Protein AF-A0A8B6H2V5-F1 (afdb_monomer_lite)

pLDDT: mean 75.59, std 18.9, range [36.34, 97.62]

Radius of gyration: 33.22 Å; chains: 1; bounding box: 52×36×104 Å

Organism: Mytilus galloprovincialis (NCBI:txid29158)

Sequence (217 aa):
MSIPRLELMAVLIGVRSLIFVKSELNISIEEMYLWSDSQCVLKWISTKKELNVFVKNRIAEIKAHKDVKFMYVNTMENPADVATRGTTASKLKNDSLWWHGPKWLNYDTQNWKNDSFGDNSSVEKMYQSEIKREKSRCSTLLCNQIEEENRPPFGIDCREFSSYTKVIRVTAWIQRFVSRIKKRQMQYWKSVNIQRIESCRNELDKIYSKETLLRCF

InterPro domains:
  IPR008042 Retrotransposon Pao-like, RNAseH-like domain [PF05380] (1-38)

Structure (mmCIF, N/CA/C/O backbone):
data_AF-A0A8B6H2V5-F1
#
_entry.id   AF-A0A8B6H2V5-F1
#
loop_
_atom_site.group_PDB
_atom_site.id
_atom_site.type_symbol
_atom_site.label_atom_id
_atom_site.label_alt_id
_atom_site.label_comp_id
_atom_site.label_asym_id
_atom_site.label_entity_id
_atom_site.label_seq_id
_atom_site.pdbx_PDB_ins_code
_atom_site.Cartn_x
_atom_site.Cartn_y
_atom_site.Cartn_z
_atom_site.occupancy
_atom_site.B_iso_or_equiv
_atom_site.auth_seq_id
_atom_site.auth_comp_id
_atom_site.auth_asym_id
_atom_site.auth_atom_id
_atom_site.pdbx_PDB_model_num
ATOM 1 N N . MET A 1 1 ? -1.437 -9.677 -14.180 1.00 62.03 1 MET A N 1
ATOM 2 C CA . MET A 1 1 ? -0.600 -8.719 -13.417 1.00 62.03 1 MET A CA 1
ATOM 3 C C . MET A 1 1 ? 0.371 -9.511 -12.547 1.00 62.03 1 MET A C 1
ATOM 5 O O . MET A 1 1 ? 0.141 -10.701 -12.391 1.00 62.03 1 MET A O 1
ATOM 9 N N . SER A 1 2 ? 1.466 -8.917 -12.067 1.00 86.00 2 SER A N 1
ATOM 10 C CA . SER A 1 2 ? 2.309 -9.518 -11.016 1.00 86.00 2 SER A CA 1
ATOM 11 C C . SER A 1 2 ? 1.721 -9.213 -9.632 1.00 86.00 2 SER A C 1
ATOM 13 O O . SER A 1 2 ? 0.937 -8.270 -9.515 1.00 86.00 2 SER A O 1
ATOM 15 N N . ILE A 1 3 ? 2.102 -9.985 -8.608 1.00 87.62 3 ILE A N 1
ATOM 16 C CA . ILE A 1 3 ? 1.644 -9.779 -7.222 1.00 87.62 3 ILE A CA 1
ATOM 17 C C . ILE A 1 3 ? 1.955 -8.347 -6.735 1.00 87.62 3 ILE A C 1
ATOM 19 O O . ILE A 1 3 ? 1.005 -7.648 -6.391 1.00 87.62 3 ILE A O 1
ATOM 23 N N . PRO A 1 4 ? 3.188 -7.809 -6.872 1.00 88.81 4 PRO A N 1
ATOM 24 C CA . PRO A 1 4 ? 3.480 -6.433 -6.449 1.00 88.81 4 PRO A CA 1
ATOM 25 C C . PRO A 1 4 ? 2.647 -5.361 -7.164 1.00 88.81 4 PRO A C 1
ATOM 27 O O . PRO A 1 4 ? 2.304 -4.329 -6.594 1.00 88.81 4 PRO A O 1
ATOM 30 N N . ARG A 1 5 ? 2.282 -5.587 -8.435 1.00 91.62 5 ARG A N 1
ATOM 31 C CA . ARG A 1 5 ? 1.398 -4.665 -9.165 1.00 91.62 5 ARG A CA 1
ATOM 32 C C . ARG A 1 5 ? -0.043 -4.735 -8.664 1.00 91.62 5 ARG A C 1
ATOM 34 O O . ARG A 1 5 ? -0.710 -3.709 -8.693 1.00 91.62 5 ARG A O 1
ATOM 41 N N . LEU A 1 6 ? -0.522 -5.910 -8.250 1.00 93.00 6 LEU A N 1
ATOM 42 C CA . LEU A 1 6 ? -1.846 -6.062 -7.640 1.00 93.00 6 LEU A CA 1
ATOM 43 C C . LEU A 1 6 ? -1.896 -5.367 -6.280 1.00 93.00 6 LEU A C 1
ATOM 45 O O . LEU A 1 6 ? -2.810 -4.584 -6.045 1.00 93.00 6 LEU A O 1
ATOM 49 N N . GLU A 1 7 ? -0.879 -5.570 -5.446 1.00 93.69 7 GLU A N 1
ATOM 50 C CA . GLU A 1 7 ? -0.737 -4.887 -4.156 1.00 93.69 7 GLU A CA 1
ATOM 51 C C . GLU A 1 7 ? -0.674 -3.363 -4.335 1.00 93.69 7 GLU A C 1
ATOM 53 O O . GLU A 1 7 ? -1.364 -2.624 -3.636 1.00 93.69 7 GLU A O 1
ATOM 58 N N . LEU A 1 8 ? 0.064 -2.871 -5.341 1.00 95.62 8 LEU A N 1
ATOM 59 C CA . LEU A 1 8 ? 0.092 -1.441 -5.667 1.00 95.62 8 LEU A CA 1
ATOM 60 C C . LEU A 1 8 ? -1.293 -0.912 -6.061 1.00 95.62 8 LEU A C 1
ATOM 62 O O . LEU A 1 8 ? -1.636 0.219 -5.723 1.00 95.62 8 LEU A O 1
ATOM 66 N N . MET A 1 9 ? -2.088 -1.703 -6.790 1.00 96.69 9 MET A N 1
ATOM 67 C CA . MET A 1 9 ? -3.457 -1.304 -7.132 1.00 96.69 9 MET A CA 1
ATOM 68 C C . MET A 1 9 ? -4.353 -1.303 -5.899 1.00 96.69 9 MET A C 1
ATOM 70 O O . MET A 1 9 ? -5.170 -0.398 -5.774 1.00 96.69 9 MET A O 1
ATOM 74 N N . ALA A 1 10 ? -4.188 -2.262 -4.987 1.00 95.44 10 ALA A N 1
ATOM 75 C CA . ALA A 1 10 ? -4.933 -2.292 -3.734 1.00 95.44 10 ALA A CA 1
ATOM 76 C C . ALA A 1 10 ? -4.660 -1.031 -2.901 1.00 95.44 10 ALA A C 1
ATOM 78 O O . ALA A 1 10 ? -5.605 -0.374 -2.471 1.00 95.44 10 ALA A O 1
ATOM 79 N N . VAL A 1 11 ? -3.393 -0.622 -2.770 1.00 96.81 11 VAL A N 1
ATOM 80 C CA . VAL A 1 11 ? -3.034 0.630 -2.081 1.00 96.81 11 VAL A CA 1
ATOM 81 C C . VAL A 1 11 ? -3.604 1.853 -2.801 1.00 96.81 11 VAL A C 1
ATOM 83 O O . VAL A 1 11 ? -4.162 2.729 -2.148 1.00 96.81 11 VAL A O 1
ATOM 86 N N . LEU A 1 12 ? -3.531 1.913 -4.135 1.00 97.62 12 LEU A N 1
ATOM 87 C CA . LEU A 1 12 ? -4.123 3.016 -4.899 1.00 97.62 12 LEU A CA 1
ATOM 88 C C . LEU A 1 12 ? -5.640 3.128 -4.678 1.00 97.62 12 LEU A C 1
ATOM 90 O O . LEU A 1 12 ? -6.157 4.227 -4.484 1.00 97.62 12 LEU A O 1
ATOM 94 N N . ILE A 1 13 ? -6.352 1.999 -4.707 1.00 97.00 13 ILE A N 1
ATOM 95 C CA . ILE A 1 13 ? -7.790 1.954 -4.422 1.00 97.00 13 ILE A CA 1
ATOM 96 C C . ILE A 1 13 ? -8.044 2.415 -2.987 1.00 97.00 13 ILE A C 1
ATOM 98 O O . ILE A 1 13 ? -8.908 3.259 -2.786 1.00 97.00 13 ILE A O 1
ATOM 102 N N . GLY A 1 14 ? -7.253 1.942 -2.020 1.00 96.31 14 GLY A N 1
ATOM 103 C CA . GLY A 1 14 ? -7.340 2.374 -0.626 1.00 96.31 14 GLY A CA 1
ATOM 104 C C . GLY A 1 14 ? -7.196 3.889 -0.464 1.00 96.31 14 GLY A C 1
ATOM 105 O O . GLY A 1 14 ? -8.011 4.496 0.223 1.00 96.31 14 GLY A O 1
ATOM 106 N N . VAL A 1 15 ? -6.237 4.520 -1.155 1.00 97.44 15 VAL A N 1
ATOM 107 C CA . VAL A 1 15 ? -6.089 5.989 -1.159 1.00 97.44 15 VAL A CA 1
ATOM 108 C C . VAL A 1 15 ? -7.346 6.654 -1.710 1.00 97.44 15 VAL A C 1
ATOM 110 O O . VAL A 1 15 ? -7.909 7.525 -1.057 1.00 97.44 15 VAL A O 1
ATOM 113 N N . ARG A 1 16 ? -7.835 6.228 -2.880 1.00 97.38 16 ARG A N 1
ATOM 114 C CA . ARG A 1 16 ? -9.051 6.805 -3.477 1.00 97.38 16 ARG A CA 1
ATOM 115 C C . ARG A 1 16 ? -10.267 6.662 -2.562 1.00 97.38 16 ARG A C 1
ATOM 117 O O . ARG A 1 16 ? -11.026 7.614 -2.416 1.00 97.38 16 ARG A O 1
ATOM 124 N N . SER A 1 17 ? -10.434 5.500 -1.932 1.00 96.00 17 SER A N 1
ATOM 125 C CA . SER A 1 17 ? -11.505 5.243 -0.968 1.00 96.00 17 SER A CA 1
ATOM 126 C C . SER A 1 17 ? -11.395 6.143 0.258 1.00 96.00 17 SER A C 1
ATOM 128 O O . SER A 1 17 ? -12.400 6.697 0.685 1.00 96.00 17 SER A O 1
ATOM 130 N N . LEU A 1 18 ? -10.189 6.332 0.795 1.00 95.06 18 LEU A N 1
ATOM 131 C CA . LEU A 1 18 ? -9.950 7.203 1.942 1.00 95.06 18 LEU A CA 1
ATOM 132 C C . LEU A 1 18 ? -10.313 8.660 1.628 1.00 95.06 18 LEU A C 1
ATOM 134 O O . LEU A 1 18 ? -10.993 9.312 2.415 1.00 95.06 18 LEU A O 1
ATOM 138 N N . ILE A 1 19 ? -9.908 9.148 0.453 1.00 93.88 19 ILE A N 1
ATOM 139 C CA . ILE A 1 19 ? -10.219 10.506 -0.008 1.00 93.88 19 ILE A CA 1
ATOM 140 C C . ILE A 1 19 ? -11.720 10.687 -0.232 1.00 93.88 19 ILE A C 1
ATOM 142 O O . ILE A 1 19 ? -12.268 11.704 0.181 1.00 93.88 19 ILE A O 1
ATOM 146 N N . PHE A 1 20 ? -12.386 9.698 -0.830 1.00 95.19 20 PHE A N 1
ATOM 147 C CA . PHE A 1 20 ? -13.839 9.705 -0.985 1.00 95.19 20 PHE A CA 1
ATOM 148 C C . PHE A 1 20 ? -14.549 9.748 0.374 1.00 95.19 20 PHE A C 1
ATOM 150 O O . PHE A 1 20 ? -15.399 10.594 0.609 1.00 95.19 20 PHE A O 1
ATOM 157 N N . VAL A 1 21 ? -14.163 8.887 1.316 1.00 94.12 21 VAL A N 1
ATOM 158 C CA . VAL A 1 21 ? -14.754 8.890 2.661 1.00 94.12 21 VAL A CA 1
ATOM 159 C C . VAL A 1 21 ? -14.519 10.234 3.352 1.00 94.12 21 VAL A C 1
ATOM 161 O O . VAL A 1 21 ? -15.449 10.785 3.929 1.00 94.12 21 VAL A O 1
ATOM 164 N N . LYS A 1 22 ? -13.320 10.814 3.241 1.00 92.88 22 LYS A N 1
ATOM 165 C CA . LYS A 1 22 ? -13.023 12.149 3.776 1.00 92.88 22 LYS A CA 1
ATOM 166 C C . LYS A 1 22 ? -13.882 13.252 3.150 1.00 92.88 22 LYS A C 1
ATOM 168 O O . LYS A 1 22 ? -14.242 14.177 3.867 1.00 92.88 22 LYS A O 1
ATOM 173 N N . SER A 1 23 ? -14.195 13.189 1.853 1.00 92.19 23 SER A N 1
ATOM 174 C CA . SER A 1 23 ? -15.043 14.205 1.212 1.00 92.19 23 SER A CA 1
ATOM 175 C C . SER A 1 23 ? -16.511 14.099 1.614 1.00 92.19 23 SER A C 1
ATOM 177 O O . SER A 1 23 ? -17.191 15.118 1.668 1.00 92.19 23 SER A O 1
ATOM 179 N N . GLU A 1 24 ? -16.990 12.889 1.902 1.00 95.50 24 GLU A N 1
ATOM 180 C CA . GLU A 1 24 ? -18.383 12.647 2.300 1.00 95.50 24 GLU A CA 1
ATOM 181 C C . GLU A 1 24 ? -18.617 12.815 3.808 1.00 95.50 24 GLU A C 1
ATOM 183 O O . GLU A 1 24 ? -19.732 13.090 4.255 1.00 95.50 24 GLU A O 1
ATOM 188 N N . LEU A 1 25 ? -17.576 12.641 4.622 1.00 93.44 25 LEU A N 1
ATOM 189 C CA . LEU A 1 25 ? -17.664 12.812 6.063 1.00 93.44 25 LEU A CA 1
ATOM 190 C C . LEU A 1 25 ? -17.693 14.300 6.426 1.00 93.44 25 LEU A C 1
ATOM 192 O O . LEU A 1 25 ? -16.711 15.017 6.265 1.00 93.44 25 LEU A O 1
ATOM 196 N N . ASN A 1 26 ? -18.801 14.754 7.014 1.00 89.38 26 ASN A N 1
ATOM 197 C CA . ASN A 1 26 ? -18.944 16.121 7.528 1.00 89.38 26 ASN A CA 1
ATOM 198 C C . ASN A 1 26 ? -18.264 16.310 8.902 1.00 89.38 26 ASN A C 1
ATOM 200 O O . ASN A 1 26 ? -18.853 16.859 9.834 1.00 89.38 26 ASN A O 1
ATOM 204 N N . ILE A 1 27 ? -17.045 15.787 9.054 1.00 92.81 27 ILE A N 1
ATOM 205 C CA . ILE A 1 27 ? -16.222 15.901 10.262 1.00 92.81 27 ILE A CA 1
ATOM 206 C C . ILE A 1 27 ? -14.791 16.284 9.889 1.00 92.81 27 ILE A C 1
ATOM 208 O O . ILE A 1 27 ? -14.291 15.930 8.822 1.00 92.81 27 ILE A O 1
ATOM 212 N N . SER A 1 28 ? -14.113 16.998 10.786 1.00 90.94 28 SER A N 1
ATOM 213 C CA . SER A 1 28 ? -12.695 17.305 10.608 1.00 90.94 28 SER A CA 1
ATOM 214 C C . SER A 1 28 ? -11.861 16.046 10.836 1.00 90.94 28 SER A C 1
ATOM 216 O O . SER A 1 28 ? -11.903 15.461 11.916 1.00 90.94 28 SER A O 1
ATOM 218 N N . ILE A 1 29 ? -11.099 15.636 9.822 1.00 91.69 29 ILE A N 1
ATOM 219 C CA . ILE A 1 29 ? -10.132 14.538 9.916 1.00 91.69 29 ILE A CA 1
ATOM 220 C C . ILE A 1 29 ? -8.741 15.151 10.043 1.00 91.69 29 ILE A C 1
ATOM 222 O O . ILE A 1 29 ? -8.231 15.733 9.083 1.00 91.69 29 ILE A O 1
ATOM 226 N N . GLU A 1 30 ? -8.143 15.012 11.224 1.00 89.50 30 GLU A N 1
ATOM 227 C CA . GLU A 1 30 ? -6.805 15.534 11.521 1.00 89.50 30 GLU A CA 1
ATOM 228 C C . GLU A 1 30 ? -5.715 14.734 10.807 1.00 89.50 30 GLU A C 1
ATOM 230 O O . GLU A 1 30 ? -4.826 15.304 10.175 1.00 89.50 30 GLU A O 1
ATOM 235 N N . GLU A 1 31 ? -5.804 13.403 10.864 1.00 91.25 31 GLU A N 1
ATOM 236 C CA . GLU A 1 31 ? -4.784 12.511 10.328 1.00 91.25 31 GLU A CA 1
ATOM 237 C C . GLU A 1 31 ? -5.389 11.335 9.565 1.00 91.25 31 GLU A C 1
ATOM 239 O O . GLU A 1 31 ? -6.439 10.796 9.913 1.00 91.25 31 GLU A O 1
ATOM 244 N N . MET A 1 32 ? -4.690 10.916 8.513 1.00 93.56 32 MET A N 1
ATOM 245 C CA . MET A 1 32 ? -5.097 9.823 7.644 1.00 93.56 32 MET A CA 1
ATOM 246 C C . MET A 1 32 ? -3.969 8.811 7.522 1.00 93.56 32 MET A C 1
ATOM 248 O O . MET A 1 32 ? -2.864 9.148 7.097 1.00 93.56 32 MET A O 1
ATOM 252 N N . TYR A 1 33 ? -4.265 7.560 7.860 1.00 93.44 33 TYR A N 1
ATOM 253 C CA . TYR A 1 33 ? -3.311 6.458 7.821 1.00 93.44 33 TYR A CA 1
ATOM 254 C C . TYR A 1 33 ? -3.805 5.360 6.883 1.00 93.44 33 TYR A C 1
ATOM 256 O O . TYR A 1 33 ? -4.959 4.944 6.956 1.00 93.44 33 TYR A O 1
ATOM 264 N N . LEU A 1 34 ? -2.914 4.861 6.028 1.00 95.19 34 LEU A N 1
ATOM 265 C CA . LEU A 1 34 ? -3.147 3.691 5.191 1.00 9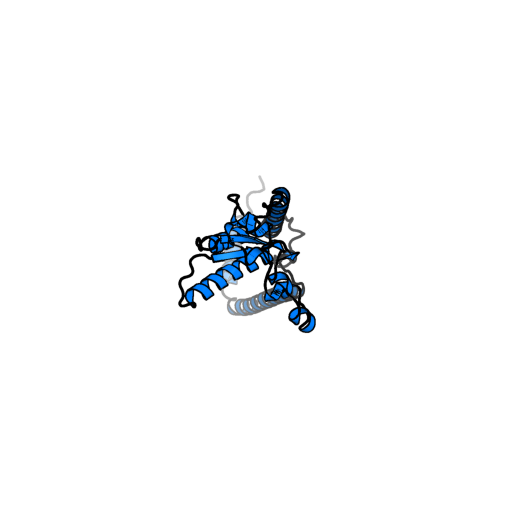5.19 34 LEU A CA 1
ATOM 266 C C . LEU A 1 34 ? -2.092 2.635 5.509 1.00 95.19 34 LEU A C 1
ATOM 268 O O . LEU A 1 34 ? -0.899 2.817 5.253 1.00 95.19 34 LEU A O 1
ATOM 272 N N . TRP A 1 35 ? -2.557 1.524 6.071 1.00 93.62 35 TRP A N 1
ATOM 273 C CA . TRP A 1 35 ? -1.725 0.397 6.469 1.00 93.62 35 TRP A CA 1
ATOM 274 C C . TRP A 1 35 ? -1.658 -0.634 5.345 1.00 93.62 35 TRP A C 1
ATOM 276 O O . TRP A 1 35 ? -2.676 -0.972 4.741 1.00 93.62 35 TRP A O 1
ATOM 286 N N . SER A 1 36 ? -0.461 -1.134 5.054 1.00 93.19 36 SER A N 1
ATOM 287 C CA . SER A 1 36 ? -0.253 -2.209 4.085 1.00 93.19 36 SER A CA 1
ATOM 288 C C . SER A 1 36 ? 0.799 -3.177 4.600 1.00 93.19 36 SER A C 1
ATOM 290 O O . SER A 1 36 ? 1.797 -2.769 5.187 1.00 93.19 36 SER A O 1
ATOM 292 N N . ASP A 1 37 ? 0.600 -4.464 4.356 1.00 92.00 37 ASP A N 1
ATOM 293 C CA . ASP A 1 37 ? 1.605 -5.494 4.609 1.00 92.00 37 ASP A CA 1
ATOM 294 C C . ASP A 1 37 ? 2.554 -5.704 3.418 1.00 92.00 37 ASP A C 1
ATOM 296 O O . ASP A 1 37 ? 3.588 -6.366 3.539 1.00 92.00 37 ASP A O 1
ATOM 300 N N . SER A 1 38 ? 2.279 -5.063 2.277 1.00 91.50 38 SER A N 1
ATOM 301 C CA . SER A 1 38 ? 3.184 -5.059 1.132 1.00 91.50 38 SER A CA 1
ATOM 302 C C . SER A 1 38 ? 4.362 -4.115 1.366 1.00 91.50 38 SER A C 1
ATOM 304 O O . SER A 1 38 ? 4.376 -2.945 0.963 1.00 91.50 38 SER A O 1
ATOM 306 N N . GLN A 1 39 ? 5.426 -4.658 1.957 1.00 88.25 39 GLN A N 1
ATOM 307 C CA . GLN A 1 39 ? 6.708 -3.960 2.102 1.00 88.25 39 GLN A CA 1
ATOM 308 C C . GLN A 1 39 ? 7.255 -3.474 0.751 1.00 88.25 39 GLN A C 1
ATOM 310 O O . GLN A 1 39 ? 7.895 -2.423 0.678 1.00 88.25 39 GLN A O 1
ATOM 315 N N . CYS A 1 40 ? 6.969 -4.202 -0.335 1.00 88.19 40 CYS A N 1
ATOM 316 C CA . CYS A 1 40 ? 7.352 -3.810 -1.688 1.00 88.19 40 CYS A CA 1
ATOM 317 C C . CYS A 1 40 ? 6.711 -2.475 -2.088 1.00 88.19 40 CYS A C 1
ATOM 319 O O . CYS A 1 40 ? 7.418 -1.539 -2.473 1.00 88.19 40 CYS A O 1
ATOM 321 N N . VAL A 1 41 ? 5.387 -2.363 -1.950 1.00 92.25 41 VAL A N 1
ATOM 322 C CA . VAL A 1 41 ? 4.648 -1.148 -2.308 1.00 92.25 41 VAL A CA 1
ATOM 323 C C . VAL A 1 41 ? 5.054 0.015 -1.414 1.00 92.25 41 VAL A C 1
ATOM 325 O O . VAL A 1 41 ? 5.359 1.095 -1.923 1.00 92.25 41 VAL A O 1
ATOM 328 N N . LEU A 1 42 ? 5.149 -0.206 -0.102 1.00 91.94 42 LEU A N 1
ATOM 329 C CA . LEU A 1 42 ? 5.596 0.821 0.840 1.00 91.94 42 LEU A CA 1
ATOM 330 C C . LEU A 1 42 ? 7.019 1.312 0.524 1.00 91.94 42 LEU A C 1
ATOM 332 O O . LEU A 1 42 ? 7.321 2.508 0.627 1.00 91.94 42 LEU A O 1
ATOM 336 N N . LYS A 1 43 ? 7.905 0.422 0.061 1.00 89.38 43 LYS A N 1
ATOM 337 C CA . LYS A 1 43 ? 9.235 0.828 -0.394 1.00 89.38 43 LYS A CA 1
ATOM 338 C C . LYS A 1 43 ? 9.187 1.618 -1.694 1.00 89.38 43 LYS A C 1
ATOM 340 O O . LYS A 1 43 ? 9.920 2.596 -1.828 1.00 89.38 43 LYS A O 1
ATOM 345 N N . TRP A 1 44 ? 8.340 1.248 -2.650 1.00 91.81 44 TRP A N 1
ATOM 346 C CA . TRP A 1 44 ? 8.169 2.054 -3.856 1.00 91.81 44 TRP A CA 1
ATOM 347 C C . TRP A 1 44 ? 7.597 3.444 -3.549 1.00 91.81 44 TRP A C 1
ATOM 349 O O . TRP A 1 44 ? 7.995 4.428 -4.171 1.00 91.81 44 TRP A O 1
ATOM 359 N N . ILE A 1 45 ? 6.718 3.560 -2.554 1.00 92.44 45 ILE A N 1
ATOM 360 C CA . ILE A 1 45 ? 6.218 4.857 -2.092 1.00 92.44 45 ILE A CA 1
ATOM 361 C C . ILE A 1 45 ? 7.351 5.673 -1.453 1.00 92.44 45 ILE A C 1
ATOM 363 O O . ILE A 1 45 ? 7.482 6.858 -1.736 1.00 92.44 45 ILE A O 1
ATOM 367 N N . SER A 1 46 ? 8.237 5.083 -0.655 1.00 89.25 46 SER A N 1
ATOM 368 C CA . SER A 1 46 ? 9.327 5.840 -0.010 1.00 89.25 46 SER A CA 1
ATOM 369 C C . SER A 1 46 ? 10.564 6.074 -0.892 1.00 89.25 46 SER A C 1
ATOM 371 O O . SER A 1 46 ? 11.351 6.982 -0.621 1.00 89.25 46 SER A O 1
ATOM 373 N N . THR A 1 47 ? 10.764 5.292 -1.957 1.00 86.94 47 THR A N 1
ATOM 374 C CA . THR A 1 47 ? 11.983 5.375 -2.773 1.00 86.94 47 THR A CA 1
ATOM 375 C C . THR A 1 47 ? 12.047 6.634 -3.641 1.00 86.94 47 THR A C 1
ATOM 377 O O . THR A 1 47 ? 11.036 7.162 -4.112 1.00 86.94 47 THR A O 1
ATOM 380 N N . LYS A 1 48 ? 13.282 7.083 -3.886 1.00 86.75 48 LYS A N 1
ATOM 381 C CA . LYS A 1 48 ? 13.637 8.109 -4.881 1.00 86.75 48 LYS A CA 1
ATOM 382 C C . LYS A 1 48 ? 14.217 7.509 -6.167 1.00 86.75 48 LYS A C 1
ATOM 384 O O . LYS A 1 48 ? 14.519 8.249 -7.096 1.00 86.75 48 LYS A O 1
ATOM 389 N N . LYS A 1 49 ? 14.417 6.187 -6.205 1.00 85.50 49 LYS A N 1
ATOM 390 C CA . LYS A 1 49 ? 14.908 5.487 -7.397 1.00 85.50 49 LYS A CA 1
ATOM 391 C C . LYS A 1 49 ? 13.897 5.613 -8.534 1.00 85.50 49 LYS A C 1
ATOM 393 O O . LYS A 1 49 ? 12.695 5.734 -8.295 1.00 85.50 49 LYS A O 1
ATOM 398 N N . GLU A 1 50 ? 14.394 5.546 -9.763 1.00 83.88 50 GLU A N 1
ATOM 399 C CA . GLU A 1 50 ? 13.530 5.446 -10.931 1.00 83.88 50 GLU A CA 1
ATOM 400 C C . GLU A 1 50 ? 12.711 4.151 -10.870 1.00 83.88 50 GLU A C 1
ATOM 402 O O . GLU A 1 50 ? 13.192 3.109 -10.429 1.00 83.88 50 GLU A O 1
ATOM 407 N N . LEU A 1 51 ? 11.442 4.238 -11.260 1.00 88.12 51 LEU A N 1
ATOM 408 C CA . LEU A 1 51 ? 10.502 3.125 -11.286 1.00 88.12 51 LEU A CA 1
ATOM 409 C C . LEU A 1 51 ? 9.973 2.984 -12.709 1.00 88.12 51 LEU A C 1
ATOM 411 O O . LEU A 1 51 ? 9.860 3.976 -13.431 1.00 88.12 51 LEU A O 1
ATOM 415 N N . ASN A 1 52 ? 9.609 1.761 -13.095 1.00 87.94 52 ASN A N 1
ATOM 416 C CA . ASN A 1 52 ? 8.969 1.528 -14.388 1.00 87.94 52 ASN A CA 1
ATOM 417 C C . ASN A 1 52 ? 7.704 2.382 -14.558 1.00 87.94 52 ASN A C 1
ATOM 419 O O . ASN A 1 52 ? 7.061 2.755 -13.575 1.00 87.94 52 ASN A O 1
ATOM 423 N N . VAL A 1 53 ? 7.315 2.650 -15.806 1.00 88.88 53 VAL A N 1
ATOM 424 C CA . VAL A 1 53 ? 6.234 3.597 -16.130 1.00 88.88 53 VAL A CA 1
ATOM 425 C C . VAL A 1 53 ? 4.922 3.217 -15.441 1.00 88.88 53 VAL A C 1
ATOM 427 O O . VAL A 1 53 ? 4.228 4.079 -14.901 1.00 88.88 53 VAL A O 1
ATOM 430 N N . PHE A 1 54 ? 4.592 1.921 -15.402 1.00 90.50 54 PHE A N 1
ATOM 431 C CA . PHE A 1 54 ? 3.384 1.448 -14.726 1.00 90.50 54 PHE A CA 1
ATOM 432 C C . PHE A 1 54 ? 3.388 1.827 -13.242 1.00 90.50 54 PHE A C 1
ATOM 434 O O . PHE A 1 54 ? 2.436 2.448 -12.778 1.00 90.50 54 PHE A O 1
ATOM 441 N N . VAL A 1 55 ? 4.444 1.471 -12.511 1.00 92.38 55 VAL A N 1
ATOM 442 C CA . VAL A 1 55 ? 4.575 1.712 -11.070 1.00 92.38 55 VAL A CA 1
ATOM 443 C C . VAL A 1 55 ? 4.691 3.212 -10.785 1.00 92.38 55 VAL A C 1
ATOM 445 O O . VAL A 1 55 ? 3.961 3.733 -9.943 1.00 92.38 55 VAL A O 1
ATOM 448 N N . LYS A 1 56 ? 5.529 3.925 -11.546 1.00 92.88 56 LYS A N 1
ATOM 449 C CA . LYS A 1 56 ? 5.760 5.370 -11.433 1.00 92.88 56 LYS A CA 1
ATOM 450 C C . LYS A 1 56 ? 4.460 6.165 -11.518 1.00 92.88 56 LYS A C 1
ATOM 452 O O . LYS A 1 56 ? 4.205 6.991 -10.647 1.00 92.88 56 LYS A O 1
ATOM 457 N N . ASN A 1 57 ? 3.620 5.889 -12.516 1.00 95.38 57 ASN A N 1
ATOM 458 C CA . ASN A 1 57 ? 2.387 6.651 -12.724 1.00 95.38 57 ASN A CA 1
ATOM 459 C C . ASN A 1 57 ? 1.387 6.476 -11.570 1.00 95.38 57 ASN A C 1
ATOM 461 O O . ASN A 1 57 ? 0.768 7.450 -11.158 1.00 95.38 57 ASN A O 1
ATOM 465 N N . ARG A 1 58 ? 1.249 5.265 -11.006 1.00 96.88 58 ARG A N 1
ATOM 466 C CA . ARG A 1 58 ? 0.347 5.059 -9.855 1.00 96.88 58 ARG A CA 1
ATOM 467 C C . ARG A 1 58 ? 0.906 5.639 -8.568 1.00 96.88 58 ARG A C 1
ATOM 469 O O . ARG A 1 58 ? 0.146 6.150 -7.761 1.00 96.88 58 ARG A O 1
ATOM 476 N N . ILE A 1 59 ? 2.221 5.605 -8.385 1.00 95.94 59 ILE A N 1
ATOM 477 C CA . ILE A 1 59 ? 2.846 6.241 -7.222 1.00 95.94 59 ILE A CA 1
ATOM 478 C C . ILE A 1 59 ? 2.734 7.756 -7.295 1.00 95.94 59 ILE A C 1
ATOM 480 O O . ILE A 1 59 ? 2.551 8.382 -6.259 1.00 95.94 59 ILE A O 1
ATOM 484 N N . ALA A 1 60 ? 2.809 8.346 -8.490 1.00 96.31 60 ALA A N 1
ATOM 485 C CA . ALA A 1 60 ? 2.557 9.771 -8.667 1.00 96.31 60 ALA A CA 1
ATOM 486 C C . ALA A 1 60 ? 1.142 10.150 -8.202 1.00 96.31 60 ALA A C 1
ATOM 488 O O . ALA A 1 60 ? 0.989 11.132 -7.485 1.00 96.31 60 ALA A O 1
ATOM 489 N N . GLU A 1 61 ? 0.137 9.337 -8.539 1.00 97.44 61 GLU A N 1
ATOM 490 C CA . GLU A 1 61 ? -1.235 9.528 -8.061 1.00 97.44 61 GLU A CA 1
ATOM 491 C C . GLU A 1 61 ? -1.351 9.346 -6.539 1.00 97.44 61 GLU A C 1
ATOM 493 O O . GLU A 1 61 ? -1.854 10.228 -5.853 1.00 97.44 61 GLU A O 1
ATOM 498 N N . ILE A 1 62 ? -0.807 8.255 -5.988 1.00 97.19 62 ILE A N 1
ATOM 499 C CA . ILE A 1 62 ? -0.784 7.994 -4.537 1.00 97.19 62 ILE A CA 1
ATOM 500 C C . ILE A 1 62 ? -0.155 9.174 -3.778 1.00 97.19 62 ILE A C 1
ATOM 502 O O . ILE A 1 62 ? -0.708 9.648 -2.792 1.00 97.19 62 ILE A O 1
ATOM 506 N N . LYS A 1 63 ? 0.989 9.681 -4.255 1.00 95.19 63 LYS A N 1
ATOM 507 C CA . LYS A 1 63 ? 1.733 10.785 -3.628 1.00 95.19 63 LYS A CA 1
ATOM 508 C C . LYS A 1 63 ? 1.116 12.165 -3.847 1.00 95.19 63 LYS A C 1
ATOM 510 O O . LYS A 1 63 ? 1.566 13.117 -3.208 1.00 95.19 63 LYS A O 1
ATOM 515 N N . ALA A 1 64 ? 0.129 12.303 -4.733 1.00 96.38 64 ALA A N 1
ATOM 516 C CA . ALA A 1 64 ? -0.609 13.555 -4.878 1.00 96.38 64 ALA A CA 1
ATOM 517 C C . ALA A 1 64 ? -1.379 13.896 -3.587 1.00 96.38 64 ALA A C 1
ATOM 519 O O . ALA A 1 64 ? -1.554 15.071 -3.266 1.00 96.38 64 ALA A O 1
ATOM 520 N N . HIS A 1 65 ? -1.746 12.874 -2.807 1.00 94.38 65 HIS A N 1
ATOM 521 C CA . HIS A 1 65 ? -2.427 12.986 -1.519 1.00 94.38 65 HIS A CA 1
ATOM 522 C C . HIS A 1 65 ? -1.420 12.963 -0.360 1.00 94.38 65 HIS A C 1
ATOM 524 O O . HIS A 1 65 ? -1.144 11.928 0.242 1.00 94.38 65 HIS A O 1
ATOM 530 N N . LYS A 1 66 ? -0.814 14.124 -0.082 1.00 91.50 66 LYS A N 1
ATOM 531 C CA . LYS A 1 66 ? 0.274 14.277 0.909 1.00 91.50 66 LYS A CA 1
ATOM 532 C C . LYS A 1 66 ? -0.167 14.108 2.365 1.00 91.50 66 LYS A C 1
ATOM 534 O O . LYS A 1 66 ? 0.677 13.942 3.238 1.00 91.50 66 LYS A O 1
ATOM 539 N N . ASP A 1 67 ? -1.463 14.205 2.614 1.00 91.44 67 ASP A N 1
ATOM 540 C CA . ASP A 1 67 ? -2.100 14.054 3.916 1.00 91.44 67 ASP A CA 1
ATOM 541 C C . ASP A 1 67 ? -2.276 12.585 4.332 1.00 91.44 67 ASP A C 1
ATOM 543 O O . ASP A 1 67 ? -2.565 12.314 5.495 1.00 91.44 67 ASP A O 1
ATOM 547 N N . VAL A 1 68 ? -2.051 11.635 3.417 1.00 95.56 68 VAL A N 1
ATOM 548 C CA . VAL A 1 68 ? -2.087 10.198 3.711 1.00 95.56 68 VAL A CA 1
ATOM 549 C C . VAL A 1 68 ? -0.709 9.706 4.152 1.00 95.56 68 VAL A C 1
ATOM 551 O O . VAL A 1 68 ? 0.263 9.739 3.392 1.00 95.56 68 VAL A O 1
ATOM 554 N N . LYS A 1 69 ? -0.628 9.193 5.379 1.00 94.12 69 LYS A N 1
ATOM 555 C CA . LYS A 1 69 ? 0.553 8.520 5.926 1.00 94.12 69 LYS A CA 1
ATOM 556 C C . LYS A 1 69 ? 0.483 7.024 5.623 1.00 94.12 69 LYS A C 1
ATOM 558 O O . LYS A 1 69 ? -0.531 6.379 5.877 1.00 94.12 69 LYS A O 1
ATOM 563 N N . PHE A 1 70 ? 1.569 6.463 5.100 1.00 93.69 70 PHE A N 1
ATOM 564 C CA . PHE A 1 70 ? 1.651 5.045 4.743 1.00 93.69 70 PHE A CA 1
ATOM 565 C C . PHE A 1 70 ? 2.434 4.278 5.803 1.00 93.69 70 PHE A C 1
ATOM 567 O O . PHE A 1 70 ? 3.592 4.606 6.061 1.00 93.69 70 PHE A O 1
ATOM 574 N N . MET A 1 71 ? 1.813 3.253 6.379 1.00 91.62 71 MET A N 1
ATOM 575 C CA . MET A 1 71 ? 2.364 2.485 7.496 1.00 91.62 71 MET A CA 1
ATOM 576 C C . MET A 1 71 ? 2.430 0.994 7.160 1.00 91.62 71 MET A C 1
ATOM 578 O O . MET A 1 71 ? 1.641 0.489 6.356 1.00 91.62 71 MET A O 1
ATOM 582 N N . TYR A 1 72 ? 3.377 0.287 7.775 1.00 91.50 72 TYR A N 1
ATOM 583 C CA . TYR A 1 72 ? 3.494 -1.163 7.645 1.00 91.50 72 TYR A CA 1
ATOM 584 C C . TYR A 1 72 ? 2.672 -1.872 8.717 1.00 91.50 72 TYR A C 1
ATOM 586 O O . TYR A 1 72 ? 2.754 -1.520 9.888 1.00 91.50 72 TYR A O 1
ATOM 594 N N . VAL A 1 73 ? 1.925 -2.897 8.317 1.00 91.06 73 VAL A N 1
ATOM 595 C CA . VAL A 1 73 ? 1.297 -3.860 9.229 1.00 91.06 73 VAL A CA 1
ATOM 596 C C . VAL A 1 73 ? 1.812 -5.253 8.898 1.00 91.06 73 VAL A C 1
ATOM 598 O O . VAL A 1 73 ? 1.990 -5.590 7.733 1.00 91.06 73 VAL A O 1
ATOM 601 N N . ASN A 1 74 ? 2.067 -6.080 9.909 1.00 90.00 74 ASN A N 1
ATOM 602 C CA . ASN A 1 74 ? 2.433 -7.470 9.670 1.00 90.00 74 ASN A CA 1
ATOM 603 C C . ASN A 1 74 ? 1.289 -8.207 8.951 1.00 90.00 74 ASN A C 1
ATOM 605 O O . ASN A 1 74 ? 0.132 -8.043 9.326 1.00 90.00 74 ASN A O 1
ATOM 609 N N . THR A 1 75 ? 1.592 -9.063 7.971 1.00 89.31 75 THR A N 1
ATOM 610 C CA . THR A 1 75 ? 0.577 -9.858 7.250 1.00 89.31 75 THR A CA 1
ATOM 611 C C . THR A 1 75 ? -0.355 -10.635 8.188 1.00 89.31 75 THR A C 1
ATOM 613 O O . THR A 1 75 ? -1.548 -10.733 7.924 1.00 89.31 75 THR A O 1
ATOM 616 N N . MET A 1 76 ? 0.148 -11.144 9.318 1.00 89.50 76 MET A N 1
ATOM 617 C CA . MET A 1 76 ? -0.666 -11.881 10.300 1.00 89.50 76 MET A CA 1
ATOM 618 C C . MET A 1 76 ? -1.592 -10.978 11.129 1.00 89.50 76 MET A C 1
ATOM 620 O O . MET A 1 76 ? -2.503 -11.470 11.788 1.00 89.50 76 MET A O 1
ATOM 624 N N . GLU A 1 77 ? -1.355 -9.669 11.104 1.00 91.88 77 GLU A N 1
ATOM 625 C CA . GLU A 1 77 ? -2.118 -8.638 11.809 1.00 91.88 77 GLU A CA 1
ATOM 626 C C . GLU A 1 77 ? -2.917 -7.749 10.838 1.00 91.88 77 GLU A C 1
ATOM 628 O O . GLU A 1 77 ? -3.517 -6.761 11.258 1.00 91.88 77 GLU A O 1
ATOM 633 N N . ASN A 1 78 ? -2.937 -8.079 9.541 1.00 92.62 78 ASN A N 1
ATOM 634 C CA . ASN A 1 78 ? -3.652 -7.325 8.519 1.00 92.62 78 ASN A CA 1
ATOM 635 C C . ASN A 1 78 ? -5.097 -7.848 8.364 1.00 92.62 78 ASN A C 1
ATOM 637 O O . ASN A 1 78 ? -5.304 -8.909 7.772 1.00 92.62 78 ASN A O 1
ATOM 641 N N . PRO A 1 79 ? -6.131 -7.116 8.819 1.00 92.06 79 PRO A N 1
ATOM 642 C CA . PRO A 1 79 ? -7.515 -7.563 8.674 1.00 92.06 79 PRO A CA 1
ATOM 643 C C . PRO A 1 79 ? -7.980 -7.612 7.211 1.00 92.06 79 PRO A C 1
ATOM 645 O O . PRO A 1 79 ? -8.845 -8.421 6.878 1.00 92.06 79 PRO A O 1
ATOM 648 N N . ALA A 1 80 ? -7.399 -6.811 6.308 1.00 90.50 80 ALA A N 1
ATOM 649 C CA . ALA A 1 80 ? -7.764 -6.848 4.889 1.00 90.50 80 ALA A CA 1
ATOM 650 C C . ALA A 1 80 ? -7.472 -8.221 4.258 1.00 90.50 80 ALA A C 1
ATOM 652 O O . ALA A 1 80 ? -8.198 -8.661 3.365 1.00 90.50 80 ALA A O 1
ATOM 653 N N . ASP A 1 81 ? -6.467 -8.929 4.776 1.00 89.38 81 ASP A N 1
ATOM 654 C CA . ASP A 1 81 ? -6.089 -10.267 4.327 1.00 89.38 81 ASP A CA 1
ATOM 655 C C . ASP A 1 81 ? -7.165 -11.323 4.637 1.00 89.38 81 ASP A C 1
ATOM 657 O O . ASP A 1 81 ? -7.356 -12.268 3.868 1.00 89.38 81 ASP A O 1
ATOM 661 N N . VAL A 1 82 ? -7.935 -11.136 5.716 1.00 89.31 82 VAL A N 1
ATOM 662 C CA . VAL A 1 82 ? -9.073 -12.006 6.064 1.00 89.31 82 VAL A CA 1
ATOM 663 C C . VAL A 1 82 ? -10.154 -11.938 4.981 1.00 89.31 82 VAL A C 1
ATOM 665 O O . VAL A 1 82 ? -10.718 -12.966 4.594 1.00 89.31 82 VAL A O 1
ATOM 668 N N . ALA A 1 83 ? -10.414 -10.743 4.444 1.00 84.25 83 ALA A N 1
ATOM 669 C CA . ALA A 1 83 ? -11.380 -10.560 3.365 1.00 84.25 83 ALA A CA 1
ATOM 670 C C . ALA A 1 83 ? -10.862 -11.079 2.017 1.00 84.25 83 ALA A C 1
ATOM 672 O O . ALA A 1 83 ? -11.611 -11.727 1.286 1.00 84.25 83 ALA A O 1
ATOM 673 N N . THR A 1 84 ? -9.596 -10.822 1.674 1.00 85.75 84 THR A N 1
ATOM 674 C CA . THR A 1 84 ? -9.046 -11.180 0.353 1.00 85.75 84 THR A CA 1
ATOM 675 C C . THR A 1 84 ? -8.783 -12.677 0.194 1.00 85.75 84 THR A C 1
ATOM 677 O O . THR A 1 84 ? -8.950 -13.203 -0.907 1.00 85.75 84 THR A O 1
ATOM 680 N N . ARG A 1 85 ? -8.416 -13.389 1.271 1.00 84.31 85 ARG A N 1
ATOM 681 C CA . ARG A 1 85 ? -8.211 -14.853 1.256 1.00 84.31 85 ARG A CA 1
ATOM 682 C C . ARG A 1 85 ? -9.517 -15.644 1.242 1.00 84.31 85 ARG A C 1
ATOM 684 O O . ARG A 1 85 ? -9.515 -16.818 0.874 1.00 84.31 85 ARG A O 1
ATOM 691 N N . GLY A 1 86 ? -10.618 -14.997 1.616 1.00 84.62 86 GLY A N 1
ATOM 692 C CA . GLY A 1 86 ? -11.915 -15.626 1.800 1.00 84.62 86 GLY A CA 1
ATOM 693 C C . GLY A 1 86 ? -12.012 -16.342 3.147 1.00 84.62 86 GLY A C 1
ATOM 694 O O . GLY A 1 86 ? -11.125 -17.085 3.566 1.00 84.62 86 GLY A O 1
ATOM 695 N N . THR A 1 87 ? -13.133 -16.139 3.832 1.00 88.56 87 THR A N 1
ATOM 696 C CA . THR A 1 87 ? -13.447 -16.798 5.102 1.00 88.56 87 THR A CA 1
ATOM 697 C C . THR A 1 87 ? -14.932 -17.142 5.156 1.00 88.56 87 THR A C 1
ATOM 699 O O . THR A 1 87 ? -15.747 -16.564 4.436 1.00 88.56 87 THR A O 1
ATOM 702 N N . THR A 1 88 ? -15.302 -18.124 5.977 1.00 91.56 88 THR A N 1
ATOM 703 C CA . THR A 1 88 ? -16.712 -18.487 6.159 1.00 91.56 88 THR A CA 1
ATOM 704 C C . THR A 1 88 ? -17.375 -17.536 7.150 1.00 91.56 88 THR A C 1
ATOM 706 O O . THR A 1 88 ? -16.732 -17.067 8.088 1.00 91.56 88 THR A O 1
ATOM 709 N N . ALA A 1 89 ? -18.684 -17.302 7.005 1.00 91.19 89 ALA A N 1
ATOM 710 C CA . ALA A 1 89 ? -19.438 -16.442 7.923 1.00 91.19 89 ALA A CA 1
ATOM 711 C C . ALA A 1 89 ? -19.290 -16.876 9.396 1.00 91.19 89 ALA A C 1
ATOM 713 O O . ALA A 1 89 ? -19.147 -16.040 10.283 1.00 91.19 89 ALA A O 1
ATOM 714 N N . SER A 1 90 ? -19.250 -18.188 9.656 1.00 93.00 90 SER A N 1
ATOM 715 C CA . SER A 1 90 ? -19.060 -18.740 11.003 1.00 93.00 90 SER A CA 1
ATOM 716 C C . SER A 1 90 ? -17.686 -18.425 11.596 1.00 93.00 90 SER A C 1
ATOM 718 O O . SER A 1 90 ? -17.600 -18.160 12.791 1.00 93.00 90 SER A O 1
ATOM 720 N N . LYS A 1 91 ? -16.618 -18.443 10.784 1.00 91.06 91 LYS A N 1
ATOM 721 C CA . LYS A 1 91 ? -15.273 -18.052 11.232 1.00 91.06 91 LYS A CA 1
ATOM 722 C C . LYS A 1 91 ? -15.197 -16.545 11.443 1.00 91.06 91 LYS A C 1
ATOM 724 O O . LYS A 1 91 ? -14.768 -16.111 12.504 1.00 91.06 91 LYS A O 1
ATOM 729 N N . LEU A 1 92 ? -15.702 -15.774 10.480 1.00 92.25 92 LEU A N 1
ATOM 730 C CA . LEU A 1 92 ? -15.717 -14.314 10.528 1.00 92.25 92 LEU A CA 1
ATOM 731 C C . LEU A 1 92 ? -16.463 -13.778 11.755 1.00 92.25 92 LEU A C 1
ATOM 733 O O . LEU A 1 92 ? -16.025 -12.807 12.358 1.00 92.25 92 LEU A O 1
ATOM 737 N N . LYS A 1 93 ? -17.562 -14.429 12.167 1.00 93.06 93 LYS A N 1
ATOM 738 C CA . LYS A 1 93 ? -18.339 -14.040 13.355 1.00 93.06 93 LYS A CA 1
ATOM 739 C C . LYS A 1 93 ? -17.478 -13.926 14.619 1.00 93.06 93 LYS A C 1
ATOM 741 O O . LYS A 1 93 ? -17.727 -13.046 15.432 1.00 93.06 93 LYS A O 1
ATOM 746 N N . ASN A 1 94 ? -16.485 -14.801 14.769 1.00 92.75 94 ASN A N 1
ATOM 747 C CA . ASN A 1 94 ? -15.623 -14.863 15.949 1.00 92.75 94 ASN A CA 1
ATOM 748 C C . ASN A 1 94 ? -14.194 -14.362 15.662 1.00 92.75 94 ASN A C 1
ATOM 750 O O . ASN A 1 94 ? -13.299 -14.562 16.483 1.00 92.75 94 ASN A O 1
ATOM 754 N N . ASP A 1 95 ? -13.958 -13.741 14.503 1.00 92.69 95 ASP A N 1
ATOM 755 C CA . ASP A 1 95 ? -12.637 -13.258 14.107 1.00 92.69 95 ASP A CA 1
ATOM 756 C C . ASP A 1 95 ? -12.345 -11.905 14.765 1.00 92.69 95 ASP A C 1
ATOM 758 O O . ASP A 1 95 ? -12.782 -10.845 14.313 1.00 92.69 95 ASP A O 1
ATOM 762 N N . SER A 1 96 ? -11.609 -11.942 15.877 1.00 92.81 96 SER A N 1
ATOM 763 C CA . SER A 1 96 ? -11.267 -10.725 16.613 1.00 92.81 96 SER A CA 1
ATOM 764 C C . SER A 1 96 ? -10.435 -9.748 15.783 1.00 92.81 96 SER A C 1
ATOM 766 O O . SER A 1 96 ? -10.576 -8.546 15.998 1.00 92.81 96 SER A O 1
ATOM 768 N N . LEU A 1 97 ? -9.581 -10.235 14.875 1.00 92.81 97 LEU A N 1
ATOM 769 C CA . LEU A 1 97 ? -8.714 -9.383 14.066 1.00 92.81 97 LEU A CA 1
ATOM 770 C C . LEU A 1 97 ? -9.544 -8.575 13.068 1.00 92.81 97 LEU A C 1
ATOM 772 O O . LEU A 1 97 ? -9.325 -7.377 12.927 1.00 92.81 97 LEU A O 1
ATOM 776 N N . TRP A 1 98 ? -10.523 -9.205 12.419 1.00 93.00 98 TRP A N 1
ATOM 777 C CA . TRP A 1 98 ? -11.421 -8.520 11.490 1.00 93.00 98 TRP A CA 1
ATOM 778 C C . TRP A 1 98 ? -12.240 -7.414 12.166 1.00 93.00 98 TRP A C 1
ATOM 780 O O . TRP A 1 98 ? -12.330 -6.304 11.648 1.00 93.00 98 TRP A O 1
ATOM 790 N N . TRP A 1 99 ? -12.833 -7.713 13.325 1.00 92.94 99 TRP A N 1
ATOM 791 C CA . TRP A 1 99 ? -13.764 -6.790 13.980 1.00 92.94 99 TRP A CA 1
ATOM 792 C C . TRP A 1 99 ? -13.089 -5.696 14.805 1.00 92.94 99 TRP A C 1
ATOM 794 O O . TRP A 1 99 ? -13.642 -4.606 14.918 1.00 92.94 99 TRP A O 1
ATOM 804 N N . HIS A 1 100 ? -11.924 -5.975 15.393 1.00 91.75 100 HIS A N 1
ATOM 805 C CA . HIS A 1 100 ? -11.270 -5.058 16.336 1.00 91.75 100 HIS A CA 1
ATOM 806 C C . HIS A 1 100 ? -9.897 -4.581 15.860 1.00 91.75 100 HIS A C 1
ATOM 808 O O . HIS A 1 100 ? -9.296 -3.721 16.503 1.00 91.75 100 HIS A O 1
ATOM 814 N N . GLY A 1 101 ? -9.383 -5.139 14.762 1.00 92.06 101 GLY A N 1
ATOM 815 C CA . GLY A 1 101 ? -8.016 -4.900 14.327 1.00 92.06 101 GLY A CA 1
ATOM 816 C C . GLY A 1 101 ? -6.973 -5.448 15.310 1.00 92.06 101 GLY A C 1
ATOM 817 O O . GLY A 1 101 ? -7.289 -6.145 16.284 1.00 92.06 101 GLY A O 1
ATOM 818 N N . PRO A 1 102 ? -5.689 -5.158 15.057 1.00 91.56 102 PRO A N 1
ATOM 819 C CA . PRO A 1 102 ? -4.627 -5.499 15.984 1.00 91.56 102 PRO A CA 1
ATOM 820 C C . PRO A 1 102 ? -4.689 -4.625 17.240 1.00 91.56 102 PRO A C 1
ATOM 822 O O . PRO A 1 102 ? -4.915 -3.419 17.177 1.00 91.56 102 PRO A O 1
ATOM 825 N N . LYS A 1 103 ? -4.416 -5.229 18.404 1.00 90.44 103 LYS A N 1
ATOM 826 C CA . LYS A 1 103 ? -4.536 -4.557 19.713 1.00 90.44 103 LYS A CA 1
ATOM 827 C C . LYS A 1 103 ? -3.738 -3.258 19.803 1.00 90.44 103 LYS A C 1
ATOM 829 O O . LYS A 1 103 ? -4.189 -2.319 20.448 1.00 90.44 103 LYS A O 1
ATOM 834 N N . TRP A 1 104 ? -2.570 -3.213 19.163 1.00 90.12 104 TRP A N 1
ATOM 835 C CA . TRP A 1 104 ? -1.678 -2.060 19.212 1.00 90.12 104 TRP A CA 1
ATOM 836 C C . TRP A 1 104 ? -2.230 -0.825 18.498 1.00 90.12 104 TRP A C 1
ATOM 838 O O . TRP A 1 104 ? -1.800 0.278 18.815 1.00 90.12 104 TRP A O 1
ATOM 848 N N . LEU A 1 105 ? -3.200 -0.981 17.591 1.00 90.31 105 LEU A N 1
ATOM 849 C CA . LEU A 1 105 ? -3.827 0.147 16.900 1.00 90.31 105 LEU A CA 1
ATOM 850 C C . LEU A 1 105 ? -4.686 0.993 17.853 1.00 90.31 105 LEU A C 1
ATOM 852 O O . LEU A 1 105 ? -4.880 2.178 17.611 1.00 90.31 105 LEU A O 1
ATOM 856 N N . ASN A 1 106 ? -5.141 0.398 18.963 1.00 88.44 106 ASN A N 1
ATOM 857 C CA . ASN A 1 106 ? -5.882 1.089 20.022 1.00 88.44 106 ASN A CA 1
ATOM 858 C C . ASN A 1 106 ? -4.974 1.842 21.005 1.00 88.44 106 ASN A C 1
ATOM 860 O O . ASN A 1 106 ? -5.471 2.500 21.917 1.00 88.44 106 ASN A O 1
ATOM 864 N N . TYR A 1 107 ? -3.654 1.703 20.884 1.00 89.88 107 TYR A N 1
ATOM 865 C CA . TYR A 1 107 ? -2.717 2.477 21.691 1.00 89.88 107 TYR A CA 1
ATOM 866 C C . TYR A 1 107 ? -2.512 3.854 21.064 1.00 89.88 107 TYR A C 1
ATOM 868 O O . TYR A 1 107 ? -2.818 4.064 19.890 1.00 89.88 107 TYR A O 1
ATOM 876 N N . ASP A 1 108 ? -1.962 4.783 21.846 1.00 87.06 108 ASP A N 1
ATOM 877 C CA . ASP A 1 108 ? -1.537 6.074 21.311 1.00 87.06 108 ASP A CA 1
ATOM 878 C C . ASP A 1 108 ? -0.570 5.872 20.131 1.00 87.06 108 ASP A C 1
ATOM 880 O O . ASP A 1 108 ? 0.262 4.961 20.143 1.00 87.06 108 ASP A O 1
ATOM 884 N N . THR A 1 109 ? -0.677 6.739 19.129 1.00 85.75 109 THR A N 1
ATOM 885 C CA . THR A 1 109 ? 0.097 6.724 17.880 1.00 85.75 109 THR A CA 1
ATOM 886 C C . THR A 1 109 ? 1.608 6.643 18.111 1.00 85.75 109 THR A C 1
ATOM 888 O O . THR A 1 109 ? 2.323 6.010 17.336 1.00 85.75 109 THR A O 1
ATOM 891 N N . GLN A 1 110 ? 2.097 7.212 19.217 1.00 84.81 110 GLN A N 1
ATOM 892 C CA . GLN A 1 110 ? 3.504 7.159 19.631 1.00 84.81 110 GLN A CA 1
ATOM 893 C C . GLN A 1 110 ? 3.978 5.743 19.996 1.00 84.81 110 GLN A C 1
ATOM 895 O O . GLN A 1 110 ? 5.166 5.442 19.904 1.00 84.81 110 GLN A O 1
ATOM 900 N N . ASN A 1 111 ? 3.050 4.873 20.400 1.00 84.44 111 ASN A N 1
ATOM 901 C CA . ASN A 1 111 ? 3.301 3.496 20.820 1.00 84.44 111 ASN A CA 1
ATOM 902 C C . ASN A 1 111 ? 3.012 2.475 19.713 1.00 84.44 111 ASN A C 1
ATOM 904 O O . ASN A 1 111 ? 3.105 1.265 19.949 1.00 84.44 111 ASN A O 1
ATOM 908 N N . TRP A 1 112 ? 2.639 2.926 18.513 1.00 87.94 112 TRP A N 1
ATOM 909 C CA . TRP A 1 112 ? 2.482 2.025 17.381 1.00 87.94 112 TRP A CA 1
ATOM 910 C C . TRP A 1 112 ? 3.827 1.403 17.020 1.00 87.94 112 TRP A C 1
ATOM 912 O O . TRP A 1 112 ? 4.853 2.078 16.911 1.00 87.94 112 TRP A O 1
ATOM 922 N N . LYS A 1 113 ? 3.823 0.082 16.828 1.00 70.06 113 LYS A N 1
ATOM 923 C CA . LYS A 1 113 ? 5.018 -0.641 16.406 1.00 70.06 113 LYS A CA 1
ATOM 924 C C . LYS A 1 113 ? 5.364 -0.229 14.980 1.00 70.06 113 LYS A C 1
ATOM 926 O O . LYS A 1 113 ? 4.706 -0.640 14.032 1.00 70.06 113 LYS A O 1
ATOM 931 N N . ASN A 1 114 ? 6.428 0.549 14.824 1.00 62.09 114 ASN A N 1
ATOM 932 C CA . ASN A 1 114 ? 7.124 0.653 13.551 1.00 62.09 114 ASN A CA 1
ATOM 933 C C . ASN A 1 114 ? 8.109 -0.510 13.477 1.00 62.09 114 ASN A C 1
ATOM 935 O O . ASN A 1 114 ? 9.297 -0.337 13.753 1.00 62.09 114 ASN A O 1
ATOM 939 N N . ASP A 1 115 ? 7.611 -1.700 13.132 1.00 58.75 115 ASP A N 1
ATOM 940 C CA . ASP A 1 115 ? 8.504 -2.771 12.703 1.00 58.75 115 ASP A CA 1
ATOM 941 C C . ASP A 1 115 ? 9.283 -2.225 11.503 1.00 58.75 115 ASP A C 1
ATOM 943 O O . ASP A 1 115 ? 8.730 -1.898 10.448 1.00 58.75 115 ASP A O 1
ATOM 947 N N . SER A 1 116 ? 10.571 -1.988 11.730 1.00 54.47 116 SER A N 1
ATOM 948 C CA . SER A 1 116 ? 11.448 -1.310 10.796 1.00 54.47 116 SER A CA 1
ATOM 949 C C . SER A 1 116 ? 11.468 -2.066 9.473 1.00 54.47 116 SER A C 1
ATOM 951 O O . SER A 1 116 ? 11.616 -3.286 9.433 1.00 54.47 116 SER A O 1
ATOM 953 N N . PHE A 1 117 ? 11.305 -1.312 8.382 1.00 57.97 117 PHE A N 1
ATOM 954 C CA . PHE A 1 117 ? 11.348 -1.795 7.003 1.00 57.97 117 PHE A CA 1
ATOM 955 C C . PHE A 1 117 ? 12.491 -2.803 6.797 1.00 57.97 117 PHE A C 1
ATOM 957 O O . PHE A 1 117 ? 13.662 -2.420 6.734 1.00 57.97 117 PHE A O 1
ATOM 964 N N . GLY A 1 118 ? 12.138 -4.085 6.691 1.00 55.09 118 GLY A N 1
ATOM 965 C CA . GLY A 1 118 ? 13.080 -5.180 6.492 1.00 55.09 118 GLY A CA 1
ATOM 966 C C . GLY A 1 118 ? 13.731 -5.153 5.106 1.00 55.09 118 GLY A C 1
ATOM 967 O O . GLY A 1 118 ? 13.082 -4.861 4.106 1.00 55.09 118 GLY A O 1
ATOM 968 N N . ASP A 1 119 ? 15.035 -5.438 5.097 1.00 56.94 119 ASP A N 1
ATOM 969 C CA . ASP A 1 119 ? 15.952 -5.721 3.981 1.00 56.94 119 ASP A CA 1
ATOM 970 C C . ASP A 1 119 ? 15.653 -5.108 2.586 1.00 56.94 119 ASP A C 1
ATOM 972 O O . ASP A 1 119 ? 14.807 -5.562 1.810 1.00 56.94 119 ASP A O 1
ATOM 976 N N . ASN A 1 120 ? 16.490 -4.142 2.186 1.00 65.25 120 ASN A N 1
ATOM 977 C CA . ASN A 1 120 ? 16.483 -3.540 0.847 1.00 65.25 120 ASN A CA 1
ATOM 978 C C . ASN A 1 120 ? 16.731 -4.550 -0.296 1.00 65.25 120 ASN A C 1
ATOM 980 O O . ASN A 1 120 ? 16.401 -4.244 -1.448 1.00 65.25 120 ASN A O 1
ATOM 984 N N . SER A 1 121 ? 17.310 -5.725 -0.019 1.00 68.56 121 SER A N 1
ATOM 985 C CA . SER A 1 121 ? 17.683 -6.704 -1.048 1.00 68.56 121 SER A CA 1
ATOM 986 C C . SER A 1 121 ? 16.472 -7.279 -1.795 1.00 68.56 121 SER A C 1
ATOM 988 O O . SER A 1 121 ? 16.522 -7.464 -3.015 1.00 68.56 121 SER A O 1
ATOM 990 N N . SER A 1 122 ? 15.353 -7.497 -1.099 1.00 69.62 122 SER A N 1
ATOM 991 C CA . SER A 1 122 ? 14.123 -8.055 -1.675 1.00 69.62 122 SER A CA 1
ATOM 992 C C . SER A 1 122 ? 13.464 -7.094 -2.663 1.00 69.62 122 SER A C 1
ATOM 994 O O . SER A 1 122 ? 13.020 -7.501 -3.740 1.00 69.62 122 SER A O 1
ATOM 996 N N . VAL A 1 123 ? 13.468 -5.796 -2.347 1.00 69.94 123 VAL A N 1
ATOM 997 C CA . VAL A 1 123 ? 12.899 -4.764 -3.223 1.00 69.94 123 VAL A CA 1
ATOM 998 C C . VAL A 1 123 ? 13.758 -4.563 -4.461 1.00 69.94 123 VAL A C 1
ATOM 1000 O O . VAL A 1 123 ? 13.212 -4.413 -5.551 1.00 69.94 123 VAL A O 1
ATOM 1003 N N . GLU A 1 124 ? 15.084 -4.610 -4.325 1.00 76.94 124 GLU A N 1
ATOM 1004 C CA . GLU A 1 124 ? 15.976 -4.531 -5.481 1.00 76.94 124 GLU A CA 1
ATOM 1005 C C . GLU A 1 124 ? 15.742 -5.718 -6.425 1.00 76.94 124 GLU A C 1
ATOM 1007 O O . GLU A 1 124 ? 15.508 -5.520 -7.614 1.00 76.94 124 GLU A O 1
ATOM 1012 N N . LYS A 1 125 ? 15.669 -6.949 -5.899 1.00 80.12 125 LYS A N 1
ATOM 1013 C CA . LYS A 1 125 ? 15.324 -8.139 -6.699 1.00 80.12 125 LYS A CA 1
ATOM 1014 C C . LYS A 1 125 ? 13.976 -7.982 -7.414 1.00 80.12 125 LYS A C 1
ATOM 1016 O O . LYS A 1 125 ? 13.865 -8.305 -8.598 1.00 80.12 125 LYS A O 1
ATOM 1021 N N . MET A 1 126 ? 12.961 -7.450 -6.731 1.00 75.31 126 MET A N 1
ATOM 1022 C CA . MET A 1 126 ? 11.646 -7.204 -7.331 1.00 75.31 126 MET A CA 1
ATOM 1023 C C . MET A 1 126 ? 11.687 -6.116 -8.406 1.00 75.31 126 MET A C 1
ATOM 1025 O O . MET A 1 126 ? 11.137 -6.322 -9.488 1.00 75.31 126 MET A O 1
ATOM 1029 N N . TYR A 1 127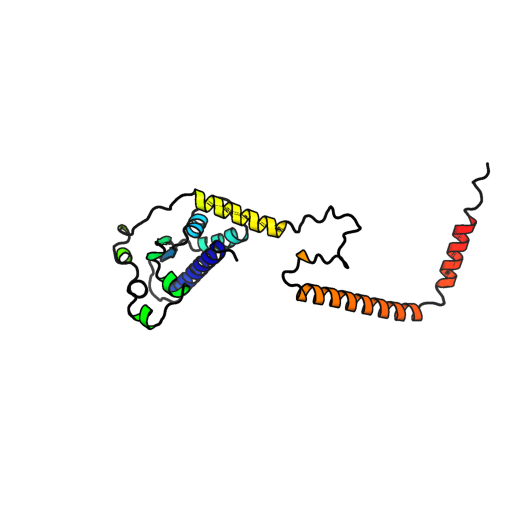 ? 12.375 -5.001 -8.157 1.00 77.31 127 TYR A N 1
ATOM 1030 C CA . TYR A 1 127 ? 12.586 -3.933 -9.134 1.00 77.31 127 TYR A CA 1
ATOM 1031 C C . TYR A 1 127 ? 13.230 -4.478 -10.412 1.00 77.31 127 TYR A C 1
ATOM 1033 O O . TYR A 1 127 ? 12.689 -4.289 -11.504 1.00 77.31 127 TYR A O 1
ATOM 1041 N N . GLN A 1 128 ? 14.305 -5.257 -10.271 1.00 81.19 128 GLN A N 1
ATOM 1042 C CA . GLN A 1 128 ? 14.965 -5.915 -11.398 1.00 81.19 128 GLN A CA 1
ATOM 1043 C C . GLN A 1 128 ? 14.024 -6.882 -12.133 1.00 81.19 128 GLN A C 1
ATOM 1045 O O . GLN A 1 128 ? 14.008 -6.918 -13.365 1.00 81.19 128 GLN A O 1
ATOM 1050 N N . SER A 1 129 ? 13.181 -7.627 -11.409 1.00 81.81 129 SER A N 1
ATOM 1051 C CA . SER A 1 129 ? 12.203 -8.530 -12.031 1.00 81.81 129 SER A CA 1
ATOM 1052 C C . SER A 1 129 ? 11.108 -7.784 -12.807 1.00 81.81 129 SER A C 1
ATOM 1054 O O . SER A 1 129 ? 10.702 -8.232 -13.881 1.00 81.81 129 SER A O 1
ATOM 1056 N N . GLU A 1 130 ? 10.671 -6.619 -12.325 1.00 80.50 130 GLU A N 1
ATOM 1057 C CA . GLU A 1 130 ? 9.691 -5.774 -13.007 1.00 80.50 130 GLU A CA 1
ATOM 1058 C C . GLU A 1 130 ? 10.278 -5.074 -14.236 1.00 80.50 130 GLU A C 1
ATOM 1060 O O . GLU A 1 130 ? 9.618 -5.036 -15.277 1.00 80.50 130 GLU A O 1
ATOM 1065 N N . ILE A 1 131 ? 11.529 -4.601 -14.167 1.00 76.44 131 ILE A N 1
ATOM 1066 C CA . ILE A 1 131 ? 12.253 -4.096 -15.344 1.00 76.44 131 ILE A CA 1
ATOM 1067 C C . ILE A 1 131 ? 12.392 -5.200 -16.386 1.00 76.44 131 ILE A C 1
ATOM 1069 O O . ILE A 1 131 ? 12.096 -4.978 -17.559 1.00 76.44 131 ILE A O 1
ATOM 1073 N N . LYS A 1 132 ? 12.819 -6.403 -15.978 1.00 78.94 132 LYS A N 1
ATOM 1074 C CA . LYS A 1 132 ? 12.928 -7.549 -16.889 1.00 78.94 132 LYS A CA 1
ATOM 1075 C C . LYS A 1 132 ? 11.581 -7.839 -17.546 1.00 78.94 132 LYS A C 1
ATOM 1077 O O . LYS A 1 132 ? 11.528 -8.022 -18.756 1.00 78.94 132 LYS A O 1
ATOM 1082 N N . ARG A 1 133 ? 10.487 -7.812 -16.779 1.00 72.88 133 ARG A N 1
ATOM 1083 C CA . ARG A 1 133 ? 9.127 -8.040 -17.286 1.00 72.88 133 ARG A CA 1
ATOM 1084 C C . ARG A 1 133 ? 8.672 -6.973 -18.282 1.00 72.88 133 ARG A C 1
ATOM 1086 O O . ARG A 1 133 ? 7.958 -7.298 -19.227 1.00 72.88 133 ARG A O 1
ATOM 1093 N N . GLU A 1 134 ? 9.051 -5.716 -18.077 1.00 69.44 134 GLU A N 1
ATOM 1094 C CA . GLU A 1 134 ? 8.743 -4.629 -19.009 1.00 69.44 134 GLU A CA 1
ATOM 1095 C C . GLU A 1 134 ? 9.614 -4.696 -20.267 1.00 69.44 134 GLU A C 1
ATOM 1097 O O . GLU A 1 134 ? 9.085 -4.597 -21.369 1.00 69.44 134 GLU A O 1
ATOM 1102 N N . LYS A 1 135 ? 10.909 -5.007 -20.138 1.00 66.94 135 LYS A N 1
ATOM 1103 C CA . LYS A 1 135 ? 11.791 -5.273 -21.284 1.00 66.94 135 LYS A CA 1
ATOM 1104 C C . LYS A 1 135 ? 11.334 -6.483 -22.097 1.00 66.94 135 LYS A C 1
ATOM 1106 O O . LYS A 1 135 ? 11.332 -6.394 -23.311 1.00 66.94 135 LYS A O 1
ATOM 1111 N N . SER A 1 136 ? 10.853 -7.559 -21.470 1.00 59.75 136 SER A N 1
ATOM 1112 C CA . SER A 1 136 ? 10.223 -8.690 -22.176 1.00 59.75 136 SER A CA 1
ATOM 1113 C C . SER A 1 136 ? 8.898 -8.325 -22.857 1.00 59.75 136 SER A C 1
ATOM 1115 O O . SER A 1 136 ? 8.442 -9.055 -23.728 1.00 59.75 136 SER A O 1
ATOM 1117 N N . ARG A 1 137 ? 8.254 -7.218 -22.462 1.00 57.47 137 ARG A N 1
ATOM 1118 C CA . ARG A 1 137 ? 7.080 -6.665 -23.157 1.00 57.47 137 ARG A CA 1
ATOM 1119 C C . ARG A 1 137 ? 7.461 -5.679 -24.263 1.00 57.47 137 ARG A C 1
ATOM 1121 O O . ARG A 1 137 ? 6.716 -5.567 -25.226 1.00 57.47 137 ARG A O 1
ATOM 1128 N N . CYS A 1 138 ? 8.599 -4.997 -24.132 1.00 47.28 138 CYS A N 1
ATOM 1129 C CA . CYS A 1 138 ? 9.161 -4.093 -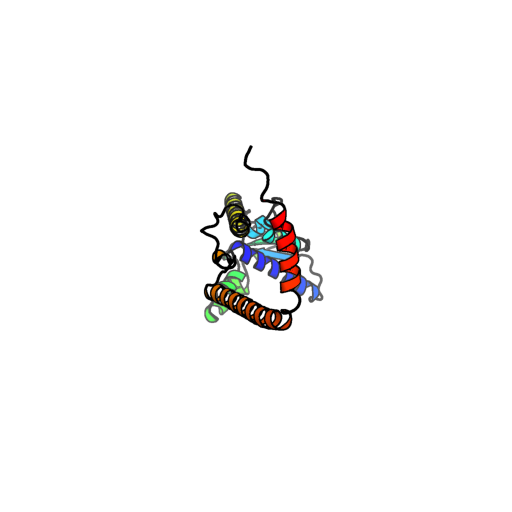25.140 1.00 47.28 138 CYS A CA 1
ATOM 1130 C C . CYS A 1 138 ? 10.126 -4.777 -26.124 1.00 47.28 138 CYS A C 1
ATOM 1132 O O . CYS A 1 138 ? 10.488 -4.167 -27.126 1.00 47.28 138 CYS A O 1
ATOM 1134 N N . SER A 1 139 ? 10.525 -6.035 -25.905 1.00 39.97 139 SER A N 1
ATOM 1135 C CA . SER A 1 139 ? 11.392 -6.784 -26.827 1.00 39.97 139 SER A CA 1
ATOM 1136 C C . SER A 1 139 ? 10.704 -7.151 -28.146 1.00 39.97 139 SER A C 1
ATOM 1138 O O . SER A 1 139 ? 11.341 -7.715 -29.025 1.00 39.97 139 SER A O 1
ATOM 1140 N N . THR A 1 140 ? 9.436 -6.777 -28.324 1.00 38.75 140 THR A N 1
ATOM 1141 C CA . THR A 1 140 ? 8.728 -6.809 -29.612 1.00 38.75 140 THR A CA 1
ATOM 1142 C C . THR A 1 140 ? 9.135 -5.657 -30.550 1.00 38.75 140 THR A C 1
ATOM 1144 O O . THR A 1 140 ? 8.591 -5.539 -31.639 1.00 38.75 140 THR A O 1
ATOM 1147 N N . LEU A 1 141 ? 10.100 -4.806 -30.170 1.00 39.72 141 LEU A N 1
ATOM 1148 C CA . LEU A 1 141 ? 10.634 -3.728 -31.020 1.00 39.72 141 LEU A CA 1
ATOM 1149 C C . LEU A 1 141 ? 12.007 -4.030 -31.653 1.00 39.72 141 LEU A C 1
ATOM 1151 O O . LEU A 1 141 ? 12.675 -3.113 -32.122 1.00 39.72 141 LEU A O 1
ATOM 1155 N N . LEU A 1 142 ? 12.431 -5.297 -31.724 1.00 39.84 142 LEU A N 1
ATOM 1156 C CA . LEU A 1 142 ? 13.557 -5.706 -32.576 1.00 39.84 142 LEU A CA 1
ATOM 1157 C C . LEU A 1 142 ? 13.050 -6.550 -33.756 1.00 39.84 142 LEU A C 1
ATOM 1159 O O . LEU A 1 142 ? 13.159 -7.771 -33.758 1.00 39.84 142 LEU A O 1
ATOM 1163 N N . CYS A 1 143 ? 12.497 -5.896 -34.778 1.00 37.72 143 CYS A N 1
ATOM 1164 C CA . CYS A 1 143 ? 12.175 -6.533 -36.061 1.00 37.72 143 CYS A CA 1
ATOM 1165 C C . CYS A 1 143 ? 13.087 -6.021 -37.187 1.00 37.72 143 CYS A C 1
ATOM 1167 O O . CYS A 1 143 ? 12.608 -5.664 -38.258 1.00 37.72 143 CYS A O 1
ATOM 1169 N N . ASN A 1 144 ? 14.404 -5.981 -36.958 1.00 40.62 144 ASN A N 1
ATOM 1170 C CA . ASN A 1 144 ? 15.343 -5.552 -38.002 1.00 40.62 144 ASN A CA 1
ATOM 1171 C C . ASN A 1 144 ? 16.225 -6.674 -38.571 1.00 40.62 144 ASN A C 1
ATOM 1173 O O . ASN A 1 144 ? 17.052 -6.382 -39.425 1.00 40.62 144 ASN A O 1
ATOM 1177 N N . GLN A 1 145 ? 16.066 -7.939 -38.157 1.00 43.78 145 GLN A N 1
ATOM 1178 C CA . GLN A 1 145 ? 16.898 -9.045 -38.666 1.00 43.78 145 GLN A CA 1
ATOM 1179 C C . GLN A 1 145 ? 16.149 -10.391 -38.703 1.00 43.78 145 G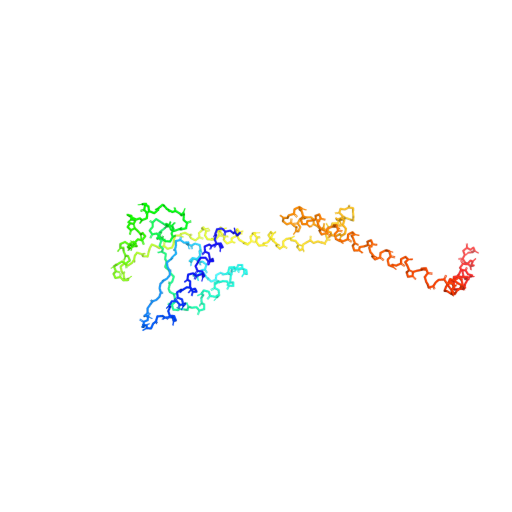LN A C 1
ATOM 1181 O O . GLN A 1 145 ? 16.517 -11.328 -38.003 1.00 43.78 145 GLN A O 1
ATOM 1186 N N . ILE A 1 146 ? 15.076 -10.501 -39.493 1.00 44.28 146 ILE A N 1
ATOM 1187 C CA . ILE A 1 146 ? 14.535 -11.815 -39.880 1.00 44.28 146 ILE A CA 1
ATOM 1188 C C . ILE A 1 146 ? 14.736 -11.951 -41.388 1.00 44.28 146 ILE A C 1
ATOM 1190 O O . ILE A 1 146 ? 14.184 -11.165 -42.156 1.00 44.28 146 ILE A O 1
ATOM 1194 N N . GLU A 1 147 ? 15.570 -12.914 -41.773 1.00 48.84 147 GLU A N 1
ATOM 1195 C CA . GLU A 1 147 ? 15.832 -13.319 -43.156 1.00 48.84 147 GLU A CA 1
ATOM 1196 C C . GLU A 1 147 ? 14.514 -13.661 -43.880 1.00 48.84 147 GLU A C 1
ATOM 1198 O O . GLU A 1 147 ? 13.582 -14.201 -43.273 1.00 48.84 147 GLU A O 1
ATOM 1203 N N . GLU A 1 148 ? 14.419 -13.312 -45.169 1.00 53.09 148 GLU A N 1
ATOM 1204 C CA . GLU A 1 148 ? 13.175 -13.289 -45.964 1.00 53.09 148 GLU A CA 1
ATOM 1205 C C . GLU A 1 148 ? 12.363 -14.598 -45.952 1.00 53.09 148 GLU A C 1
ATOM 1207 O O . GLU A 1 148 ? 11.140 -14.549 -46.093 1.00 53.09 148 GLU A O 1
ATOM 1212 N N . GLU A 1 149 ? 12.994 -15.752 -45.721 1.00 51.59 149 GLU A N 1
ATOM 1213 C CA . GLU A 1 149 ? 12.327 -17.062 -45.693 1.00 51.59 149 GLU A CA 1
ATOM 1214 C C . GLU A 1 149 ? 11.450 -17.306 -44.455 1.00 51.59 149 GLU A C 1
ATOM 1216 O O . GLU A 1 149 ? 10.508 -18.094 -44.520 1.00 51.59 149 GLU A O 1
ATOM 1221 N N . ASN A 1 150 ? 11.683 -16.603 -43.340 1.00 52.78 150 ASN A N 1
ATOM 1222 C CA . ASN A 1 150 ? 10.947 -16.815 -42.084 1.00 52.78 150 ASN A CA 1
ATOM 1223 C C . ASN A 1 150 ? 9.856 -15.765 -41.823 1.00 52.78 150 ASN A C 1
ATOM 1225 O O . ASN A 1 150 ? 9.365 -15.622 -40.697 1.00 52.78 150 ASN A O 1
ATOM 1229 N N . ARG A 1 151 ? 9.461 -14.999 -42.847 1.00 55.28 151 ARG A N 1
ATOM 1230 C CA . ARG A 1 151 ? 8.450 -13.952 -42.687 1.00 55.28 151 ARG A CA 1
ATOM 1231 C C . ARG A 1 151 ? 7.067 -14.576 -42.468 1.00 55.28 151 ARG A C 1
ATOM 1233 O O . ARG A 1 151 ? 6.597 -15.335 -43.318 1.00 55.28 151 ARG A O 1
ATOM 1240 N N . PRO A 1 152 ? 6.359 -14.237 -41.378 1.00 58.28 152 PRO A N 1
ATOM 1241 C CA . PRO A 1 152 ? 5.031 -14.779 -41.159 1.00 58.28 152 PRO A CA 1
ATOM 1242 C C . PRO A 1 152 ? 4.058 -14.332 -42.267 1.00 58.28 152 PRO A C 1
ATOM 1244 O O . PRO A 1 152 ? 4.160 -13.198 -42.758 1.00 58.28 152 PRO A O 1
ATOM 1247 N N . PRO A 1 153 ? 3.077 -15.175 -42.648 1.00 60.12 153 PRO A N 1
ATOM 1248 C CA . PRO A 1 153 ? 2.067 -14.819 -43.638 1.00 60.12 153 PRO A CA 1
ATOM 1249 C C . PRO A 1 153 ? 1.387 -13.489 -43.295 1.00 60.12 153 PRO A C 1
ATOM 1251 O O . PRO A 1 153 ? 0.947 -13.276 -42.165 1.00 60.12 153 PRO A O 1
ATOM 1254 N N . PHE A 1 154 ? 1.296 -12.588 -44.279 1.00 64.62 154 PHE A N 1
ATOM 1255 C CA . PHE A 1 154 ? 0.720 -11.240 -44.132 1.00 64.62 154 PHE A CA 1
ATOM 1256 C C . PHE A 1 154 ? 1.416 -10.340 -43.091 1.00 64.62 154 PHE A C 1
ATOM 1258 O O . PHE A 1 154 ? 0.845 -9.328 -42.694 1.00 64.62 154 PHE A O 1
ATOM 1265 N N . GLY A 1 155 ? 2.634 -10.688 -42.656 1.00 66.62 155 GLY A N 1
ATOM 1266 C CA . GLY A 1 155 ? 3.367 -9.950 -41.626 1.00 66.62 155 GLY A CA 1
ATOM 1267 C C . GLY A 1 155 ? 2.797 -10.118 -40.215 1.00 66.62 155 GLY A C 1
ATOM 1268 O O . GLY A 1 155 ? 3.112 -9.315 -39.345 1.00 66.62 155 GLY A O 1
ATOM 1269 N N . ILE A 1 156 ? 1.948 -11.127 -39.982 1.00 64.06 156 ILE A N 1
ATOM 1270 C CA . ILE A 1 156 ? 1.307 -11.354 -38.682 1.00 64.06 156 ILE A CA 1
ATOM 1271 C C . ILE A 1 156 ? 2.211 -12.224 -37.813 1.00 64.06 156 ILE A C 1
ATOM 1273 O O . ILE A 1 156 ? 2.206 -13.448 -37.941 1.00 64.06 156 ILE A O 1
ATOM 1277 N N . ASP A 1 157 ? 2.950 -11.624 -36.887 1.00 70.00 157 ASP A N 1
ATOM 1278 C CA . ASP A 1 157 ? 3.680 -12.410 -35.896 1.00 70.00 157 ASP A CA 1
ATOM 1279 C C . ASP A 1 157 ? 2.695 -13.032 -34.891 1.00 70.00 157 ASP A C 1
ATOM 1281 O O . ASP A 1 157 ? 2.035 -12.347 -34.108 1.00 70.00 157 ASP A O 1
ATOM 1285 N N . CYS A 1 158 ? 2.582 -14.363 -34.900 1.00 60.31 158 CYS A N 1
ATOM 1286 C CA . CYS A 1 158 ? 1.695 -15.093 -33.995 1.00 60.31 158 CYS A CA 1
ATOM 1287 C C . CYS A 1 158 ? 2.052 -14.882 -32.512 1.00 60.31 158 CYS A C 1
ATOM 1289 O O . CYS A 1 158 ? 1.189 -15.060 -31.651 1.00 60.31 158 CYS A O 1
ATOM 1291 N N . ARG A 1 159 ? 3.282 -14.439 -32.215 1.00 63.00 159 ARG A N 1
ATOM 1292 C CA . ARG A 1 159 ? 3.769 -14.126 -30.864 1.00 63.00 159 ARG A CA 1
ATOM 1293 C C . ARG A 1 159 ? 3.186 -12.825 -30.299 1.00 63.00 159 ARG A C 1
ATOM 1295 O O . ARG A 1 159 ? 3.218 -12.634 -29.086 1.00 63.00 159 ARG A O 1
ATOM 1302 N N . GLU A 1 160 ? 2.593 -11.963 -31.130 1.00 59.84 160 GLU A N 1
ATOM 1303 C CA . GLU A 1 160 ? 1.897 -10.737 -30.690 1.00 59.84 160 GLU A CA 1
ATOM 1304 C C . GLU A 1 160 ? 0.512 -11.009 -30.081 1.00 59.84 160 GLU A C 1
ATOM 1306 O O . GLU A 1 160 ? -0.115 -10.130 -29.480 1.00 59.84 160 GLU A O 1
ATOM 1311 N N . PHE A 1 161 ? 0.010 -12.237 -30.214 1.00 65.50 161 PHE A N 1
ATOM 1312 C CA . PHE A 1 161 ? -1.339 -12.599 -29.812 1.00 65.50 161 PHE A CA 1
ATOM 1313 C C . PHE A 1 161 ? -1.312 -13.545 -28.616 1.00 65.50 161 PHE A C 1
ATOM 1315 O O . PHE A 1 161 ? -0.794 -14.652 -28.672 1.00 65.50 161 PHE A O 1
ATOM 1322 N N . SER A 1 162 ? -1.995 -13.160 -27.538 1.00 65.38 162 SER A N 1
ATOM 1323 C CA . SER A 1 162 ? -2.190 -14.014 -26.358 1.00 65.38 162 SER A CA 1
ATOM 1324 C C . SER A 1 162 ? -3.226 -15.131 -26.557 1.00 65.38 162 SER A C 1
ATOM 1326 O O . SER A 1 162 ? -3.582 -15.822 -25.606 1.00 65.38 162 SER A O 1
ATOM 1328 N N . SER A 1 163 ? -3.773 -15.278 -27.767 1.00 57.62 163 SER A N 1
ATOM 1329 C CA . SER A 1 163 ? -4.878 -16.185 -28.067 1.00 57.62 163 SER A CA 1
ATOM 1330 C C . SER A 1 163 ? -4.782 -16.711 -29.496 1.00 57.62 163 SER A C 1
ATOM 1332 O O . SER A 1 163 ? -4.890 -15.953 -30.462 1.00 57.62 163 SER A O 1
ATOM 1334 N N . TYR A 1 164 ? -4.660 -18.031 -29.620 1.00 59.03 164 TYR A N 1
ATOM 1335 C CA . TYR A 1 164 ? -4.621 -18.737 -30.901 1.00 59.03 164 TYR A CA 1
ATOM 1336 C C . TYR A 1 164 ? -5.877 -18.485 -31.755 1.00 59.03 164 TYR A C 1
ATOM 1338 O O . TYR A 1 164 ? -5.791 -18.215 -32.953 1.00 59.03 164 TYR A O 1
ATOM 1346 N N . THR A 1 165 ? -7.060 -18.455 -31.134 1.00 63.44 165 THR A N 1
ATOM 1347 C CA . THR A 1 165 ? -8.320 -18.161 -31.837 1.00 63.44 165 THR A CA 1
ATOM 1348 C C . THR A 1 165 ? -8.377 -16.724 -32.363 1.00 63.44 165 THR A C 1
ATOM 1350 O O . THR A 1 165 ? -8.995 -16.475 -33.400 1.00 63.44 165 THR A O 1
ATOM 1353 N N . LYS A 1 166 ? -7.699 -15.773 -31.704 1.00 65.69 166 LYS A N 1
ATOM 1354 C CA . LYS A 1 166 ? -7.565 -14.390 -32.187 1.00 65.69 166 LYS A CA 1
ATOM 1355 C C . LYS A 1 166 ? -6.680 -14.313 -33.436 1.00 65.69 166 LYS A C 1
ATOM 1357 O O . LYS A 1 166 ? -7.072 -13.635 -34.383 1.00 65.69 166 LYS A O 1
ATOM 1362 N N . VAL A 1 167 ? -5.569 -15.057 -33.478 1.00 72.50 167 VAL A N 1
ATOM 1363 C CA . VAL A 1 167 ? -4.685 -15.154 -34.661 1.00 72.50 167 VAL A CA 1
ATOM 1364 C C . VAL A 1 167 ? -5.451 -15.682 -35.872 1.00 72.50 167 VAL A C 1
ATOM 1366 O O . VAL A 1 167 ? -5.425 -15.063 -36.936 1.00 72.50 167 VAL A O 1
ATOM 1369 N N . ILE A 1 168 ? -6.198 -16.780 -35.701 1.00 68.69 168 ILE A N 1
ATOM 1370 C CA . ILE A 1 168 ? -7.009 -17.368 -36.779 1.00 68.69 168 ILE A CA 1
ATOM 1371 C C . ILE A 1 168 ? -8.006 -16.344 -37.324 1.00 68.69 168 ILE A C 1
ATOM 1373 O O . ILE A 1 168 ? -8.101 -16.151 -38.535 1.00 68.69 168 ILE A O 1
ATOM 1377 N N . ARG A 1 169 ? -8.737 -15.652 -36.440 1.00 72.25 169 ARG A N 1
ATOM 1378 C CA . ARG A 1 169 ? -9.751 -14.671 -36.849 1.00 72.25 169 ARG A CA 1
ATOM 1379 C C . ARG A 1 169 ? -9.139 -13.510 -37.624 1.00 72.25 169 ARG A C 1
ATOM 1381 O O . ARG A 1 169 ? -9.662 -13.163 -38.678 1.00 72.25 169 ARG A O 1
ATOM 1388 N N . VAL A 1 170 ? -8.050 -12.921 -37.130 1.00 74.19 170 VAL A N 1
ATOM 1389 C CA . VAL A 1 170 ? -7.379 -11.795 -37.802 1.00 74.19 170 VAL A CA 1
ATOM 1390 C C . VAL A 1 170 ? -6.848 -12.221 -39.170 1.00 74.19 170 VAL A C 1
ATOM 1392 O O . VAL A 1 170 ? -7.100 -11.538 -40.162 1.00 74.19 170 VAL A O 1
ATOM 1395 N N . THR A 1 171 ? -6.221 -13.396 -39.252 1.00 76.81 171 THR A N 1
ATOM 1396 C CA . THR A 1 171 ? -5.721 -13.951 -40.518 1.00 76.81 171 THR A CA 1
ATOM 1397 C C . THR A 1 171 ? -6.860 -14.180 -41.519 1.00 76.81 171 THR A C 1
ATOM 1399 O O . THR A 1 171 ? -6.766 -13.766 -42.676 1.00 76.81 171 THR A O 1
ATOM 1402 N N . ALA A 1 172 ? -7.984 -14.750 -41.072 1.00 72.44 172 ALA A N 1
ATOM 1403 C CA . ALA A 1 172 ? -9.169 -14.959 -41.905 1.00 72.44 172 ALA A CA 1
ATOM 1404 C C . ALA A 1 172 ? -9.791 -13.637 -42.393 1.00 72.44 172 ALA A C 1
ATOM 1406 O O . ALA A 1 172 ? -10.226 -13.540 -43.543 1.00 72.44 172 ALA A O 1
ATOM 1407 N N . TRP A 1 173 ? -9.809 -12.593 -41.557 1.00 76.38 173 TRP A N 1
ATOM 1408 C CA . TRP A 1 173 ? -10.285 -11.262 -41.949 1.00 76.38 173 TRP A CA 1
ATOM 1409 C C . TRP A 1 173 ? -9.401 -10.617 -43.013 1.00 76.38 173 TRP A C 1
ATOM 1411 O O . TRP A 1 173 ? -9.931 -10.069 -43.981 1.00 76.38 173 TRP A O 1
ATOM 1421 N N . ILE A 1 174 ? -8.078 -10.733 -42.885 1.00 77.88 174 ILE A N 1
ATOM 1422 C CA . ILE A 1 174 ? -7.129 -10.219 -43.879 1.00 77.88 174 ILE A CA 1
ATOM 1423 C C . ILE A 1 174 ? -7.296 -10.964 -45.205 1.00 77.88 174 ILE A C 1
ATOM 1425 O O . ILE A 1 174 ? -7.442 -10.330 -46.250 1.00 77.88 174 ILE A O 1
ATOM 1429 N N . GLN A 1 175 ? -7.399 -12.294 -45.184 1.0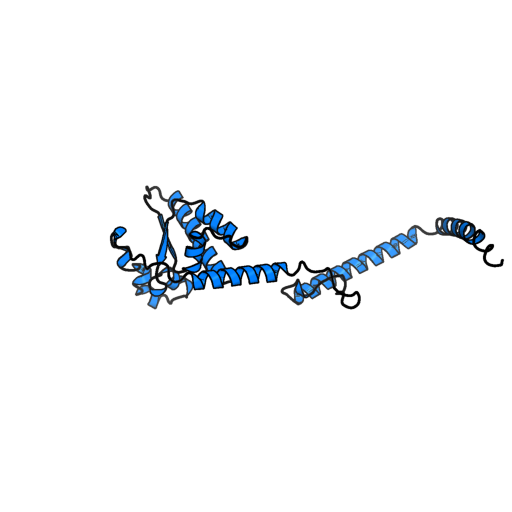0 72.19 175 GLN A N 1
ATOM 1430 C CA . GLN A 1 175 ? -7.678 -13.080 -46.392 1.00 72.19 175 GLN A CA 1
ATOM 1431 C C . GLN A 1 175 ? -9.022 -12.699 -47.039 1.00 72.19 175 GLN A C 1
ATOM 1433 O O . GLN A 1 175 ? -9.124 -12.544 -48.263 1.00 72.19 175 GLN A O 1
ATOM 1438 N N . ARG A 1 176 ? -10.068 -12.477 -46.234 1.00 75.62 176 ARG A N 1
ATOM 1439 C CA . ARG A 1 176 ? -11.381 -12.019 -46.715 1.00 75.62 176 ARG A CA 1
ATOM 1440 C C . ARG A 1 176 ? -11.323 -10.608 -47.309 1.00 75.62 176 ARG A C 1
ATOM 1442 O O . ARG A 1 176 ? -12.007 -10.324 -48.290 1.00 75.62 176 ARG A O 1
ATOM 1449 N N . PHE A 1 177 ? -10.509 -9.725 -46.745 1.00 74.62 177 PHE A N 1
ATOM 1450 C CA . PHE A 1 177 ? -10.287 -8.377 -47.260 1.00 74.62 177 PHE A CA 1
ATOM 1451 C C . PHE A 1 177 ? -9.524 -8.395 -48.591 1.00 74.62 177 PHE A C 1
ATOM 1453 O O . PHE A 1 177 ? -9.997 -7.829 -49.577 1.00 74.62 177 PHE A O 1
ATOM 1460 N N . VAL A 1 178 ? -8.413 -9.133 -48.661 1.00 75.31 178 VAL A N 1
ATOM 1461 C CA . VAL A 1 178 ? -7.608 -9.296 -49.883 1.00 75.31 178 VAL A CA 1
ATOM 1462 C C . VAL A 1 178 ? -8.440 -9.911 -51.009 1.00 75.31 178 VAL A C 1
ATOM 1464 O O . VAL A 1 178 ? -8.420 -9.416 -52.136 1.00 75.31 178 VAL A O 1
ATOM 1467 N N . SER A 1 179 ? -9.228 -10.950 -50.720 1.00 74.38 179 SER A N 1
ATOM 1468 C CA . SER A 1 179 ? -10.111 -11.570 -51.718 1.00 74.38 179 SER A CA 1
ATOM 1469 C C . SER A 1 179 ? -11.205 -10.618 -52.218 1.00 74.38 179 SER A C 1
ATOM 1471 O O . SER A 1 179 ? -11.535 -10.638 -53.405 1.00 74.38 179 SER A O 1
ATOM 1473 N N . ARG A 1 180 ? -11.730 -9.733 -51.360 1.00 76.81 180 ARG A N 1
ATOM 1474 C CA . ARG A 1 180 ? -12.673 -8.677 -51.765 1.00 76.81 180 ARG A CA 1
ATOM 1475 C C . ARG A 1 180 ? -12.017 -7.618 -52.649 1.00 76.81 180 ARG A C 1
ATOM 1477 O O . ARG A 1 180 ? -12.621 -7.241 -53.650 1.00 76.81 180 ARG A O 1
ATOM 1484 N N . ILE A 1 181 ? -10.796 -7.180 -52.334 1.00 75.81 181 ILE A N 1
ATOM 1485 C CA . ILE A 1 181 ? -10.046 -6.228 -53.170 1.00 75.81 181 ILE A CA 1
ATOM 1486 C C . ILE A 1 181 ? -9.733 -6.834 -54.537 1.00 75.81 181 ILE A C 1
ATOM 1488 O O . ILE A 1 181 ? -10.004 -6.196 -55.551 1.00 75.81 181 ILE A O 1
ATOM 1492 N N . LYS A 1 182 ? -9.233 -8.076 -54.587 1.00 73.81 182 LYS A N 1
ATOM 1493 C CA . LYS A 1 182 ? -8.926 -8.759 -55.855 1.00 73.81 182 LYS A CA 1
ATOM 1494 C C . LYS A 1 182 ? -10.166 -8.909 -56.743 1.00 73.81 182 LYS A C 1
ATOM 1496 O O . LYS A 1 182 ? -10.092 -8.641 -57.938 1.00 73.81 182 LYS A O 1
ATOM 1501 N N . LYS A 1 183 ? -11.329 -9.248 -56.167 1.00 68.94 183 LYS A N 1
ATOM 1502 C CA . LYS A 1 183 ? -12.607 -9.292 -56.908 1.00 68.94 183 LYS A CA 1
ATOM 1503 C C . LYS A 1 183 ? -13.031 -7.916 -57.440 1.00 68.94 183 LYS A C 1
ATOM 1505 O O . LYS A 1 183 ? -13.503 -7.834 -58.570 1.00 68.94 183 LYS A O 1
ATOM 1510 N N . ARG A 1 184 ? -12.824 -6.846 -56.662 1.00 60.09 184 ARG A N 1
ATOM 1511 C CA . ARG A 1 184 ? -13.135 -5.461 -57.062 1.00 60.09 184 ARG A CA 1
ATOM 1512 C C . ARG A 1 184 ? -12.210 -4.942 -58.162 1.00 60.09 184 ARG A C 1
ATOM 1514 O O . ARG A 1 184 ? -12.692 -4.346 -59.119 1.00 60.09 184 ARG A O 1
ATOM 1521 N N . GLN A 1 185 ? -10.907 -5.215 -58.068 1.00 56.62 185 GLN A N 1
ATOM 1522 C CA . GLN A 1 185 ? -9.966 -4.899 -59.141 1.00 56.62 185 GLN A CA 1
ATOM 1523 C C . GLN A 1 185 ? -10.335 -5.649 -60.423 1.00 56.62 185 GLN A C 1
ATOM 1525 O O . GLN A 1 185 ? -10.416 -5.030 -61.474 1.00 56.62 185 GLN A O 1
ATOM 1530 N N . MET A 1 186 ? -10.649 -6.945 -60.357 1.00 49.72 186 MET A N 1
ATOM 1531 C CA . MET A 1 186 ? -10.991 -7.720 -61.557 1.00 49.72 186 MET A CA 1
ATOM 1532 C C . MET A 1 186 ? -12.282 -7.248 -62.256 1.00 49.72 186 MET A C 1
ATOM 1534 O O . MET A 1 186 ? -12.423 -7.434 -63.461 1.00 49.72 186 MET A O 1
ATOM 1538 N N . GLN A 1 187 ? -13.209 -6.607 -61.533 1.00 52.62 187 GLN A N 1
ATOM 1539 C CA . GLN A 1 187 ? -14.373 -5.930 -62.123 1.00 52.62 187 GLN A CA 1
ATOM 1540 C C . GLN A 1 187 ? -14.008 -4.572 -62.748 1.00 52.62 187 GLN A C 1
ATOM 1542 O O . GLN A 1 187 ? -14.466 -4.275 -63.845 1.00 52.62 187 GLN A O 1
ATOM 1547 N N . TYR A 1 188 ? -13.137 -3.790 -62.104 1.00 42.84 188 TYR A N 1
ATOM 1548 C CA . TYR A 1 188 ? -12.664 -2.488 -62.597 1.00 42.84 188 TYR A CA 1
ATOM 1549 C C . TYR A 1 188 ? -11.749 -2.599 -63.836 1.00 42.84 188 TYR A C 1
ATOM 1551 O O . TYR A 1 188 ? -11.845 -1.801 -64.764 1.00 42.84 188 TYR A O 1
ATOM 1559 N N . TRP A 1 189 ? -10.902 -3.632 -63.911 1.00 36.34 189 TRP A N 1
ATOM 1560 C CA . TRP A 1 189 ? -10.023 -3.886 -65.063 1.00 36.34 189 TRP A CA 1
ATOM 1561 C C . TRP A 1 189 ? -10.771 -4.386 -66.309 1.00 36.34 189 TRP A C 1
ATOM 1563 O O . TRP A 1 189 ? -10.256 -4.247 -67.415 1.00 36.34 189 TRP A O 1
ATOM 1573 N N . LYS A 1 190 ? -11.995 -4.917 -66.161 1.00 45.44 190 LYS A N 1
ATOM 1574 C CA . LYS A 1 190 ? -12.869 -5.259 -67.297 1.00 45.44 190 LYS A CA 1
ATOM 1575 C C . LYS A 1 190 ? -13.563 -4.036 -67.909 1.00 45.44 190 LYS A C 1
ATOM 1577 O O . LYS A 1 190 ? -13.892 -4.078 -69.086 1.00 45.44 190 LYS A O 1
ATOM 1582 N N . SER A 1 191 ? -13.773 -2.957 -67.149 1.00 48.19 191 SER A N 1
ATOM 1583 C CA . SER A 1 191 ? -14.505 -1.767 -67.616 1.00 48.19 191 SER A CA 1
ATOM 1584 C C . SER A 1 191 ? -13.634 -0.682 -68.260 1.00 48.19 191 SER A C 1
ATOM 1586 O O . SER A 1 191 ? -14.176 0.226 -68.876 1.00 48.19 191 SER A O 1
ATOM 1588 N N . VAL A 1 192 ? -12.304 -0.737 -68.123 1.00 51.41 192 VAL A N 1
ATOM 1589 C CA . VAL A 1 192 ? -11.401 0.375 -68.510 1.00 51.41 192 VAL A CA 1
ATOM 1590 C C . VAL A 1 192 ? -10.566 0.081 -69.777 1.00 51.41 192 VAL A C 1
ATOM 1592 O O . VAL A 1 192 ? -9.814 0.938 -70.233 1.00 51.41 192 VAL A O 1
ATOM 1595 N N . ASN A 1 193 ? -10.677 -1.103 -70.390 1.00 53.72 193 ASN A N 1
ATOM 1596 C CA . ASN A 1 193 ? -9.568 -1.647 -71.187 1.00 53.72 193 ASN A CA 1
ATOM 1597 C C . ASN A 1 193 ? -9.863 -1.934 -72.675 1.00 53.72 193 ASN A C 1
ATOM 1599 O O . ASN A 1 193 ? -9.825 -3.086 -73.097 1.00 53.72 193 ASN A O 1
ATOM 1603 N N . ILE A 1 194 ? -10.088 -0.892 -73.488 1.00 50.47 194 ILE A N 1
ATOM 1604 C CA . ILE A 1 194 ? -9.883 -0.995 -74.955 1.00 50.47 194 ILE A CA 1
ATOM 1605 C C . ILE A 1 194 ? -8.942 0.104 -75.479 1.00 50.47 194 ILE A C 1
ATOM 1607 O O . ILE A 1 194 ? -8.044 -0.190 -76.254 1.00 50.47 194 ILE A O 1
ATOM 1611 N N . GLN A 1 195 ? -9.027 1.344 -74.990 1.00 46.06 195 GLN A N 1
ATOM 1612 C CA . GLN A 1 195 ? -8.249 2.457 -75.568 1.00 46.06 195 GLN A CA 1
ATOM 1613 C C . GLN A 1 195 ? -6.802 2.592 -75.050 1.00 46.06 195 GLN A C 1
ATOM 1615 O O . GLN A 1 195 ? -5.984 3.264 -75.669 1.00 46.06 195 GLN A O 1
ATOM 1620 N N . ARG A 1 196 ? -6.452 1.971 -73.914 1.00 46.53 196 ARG A N 1
ATOM 1621 C CA . ARG A 1 196 ? -5.157 2.212 -73.240 1.00 46.53 196 ARG A CA 1
ATOM 1622 C C . ARG A 1 196 ? -4.049 1.226 -73.636 1.00 46.53 196 ARG A C 1
ATOM 1624 O O . ARG A 1 196 ? -2.875 1.557 -73.508 1.00 46.53 196 ARG A O 1
ATOM 1631 N N . ILE A 1 197 ? -4.417 0.052 -74.160 1.00 51.91 197 ILE A N 1
ATOM 1632 C CA . ILE A 1 197 ? -3.462 -0.980 -74.602 1.00 51.91 197 ILE A CA 1
ATOM 1633 C C . ILE A 1 197 ? -2.722 -0.534 -75.872 1.00 51.91 197 ILE A C 1
ATOM 1635 O O . ILE A 1 197 ? -1.512 -0.725 -75.959 1.00 51.91 197 ILE A O 1
ATOM 1639 N N . GLU A 1 198 ? -3.399 0.124 -76.818 1.00 49.97 198 GLU A N 1
ATOM 1640 C CA . GLU A 1 198 ? -2.753 0.634 -78.041 1.00 49.97 198 GLU A CA 1
ATOM 1641 C C . GLU A 1 198 ? -1.765 1.771 -77.754 1.00 49.97 198 GLU A C 1
ATOM 1643 O O . GLU A 1 198 ? -0.692 1.823 -78.354 1.00 49.97 198 GLU A O 1
ATOM 1648 N N . SER A 1 199 ? -2.064 2.631 -76.773 1.00 46.53 199 SER A N 1
ATOM 1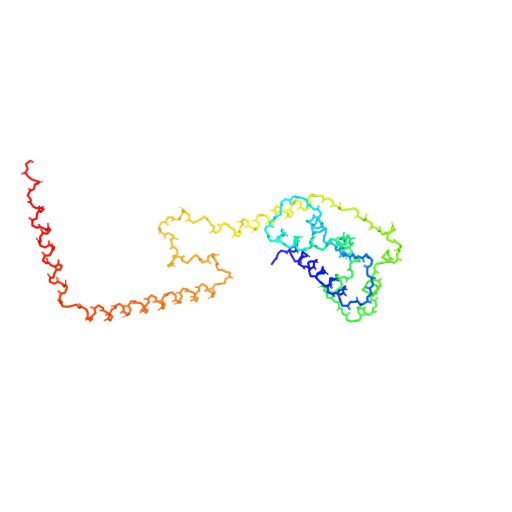649 C CA . SER A 1 199 ? -1.156 3.715 -76.382 1.00 46.53 199 SER A CA 1
ATOM 1650 C C . SER A 1 199 ? 0.135 3.188 -75.747 1.00 46.53 199 SER A C 1
ATOM 1652 O O . SER A 1 199 ? 1.212 3.674 -76.081 1.00 46.53 199 SER A O 1
ATOM 1654 N N . CYS A 1 200 ? 0.052 2.171 -74.879 1.00 46.00 200 CYS A N 1
ATOM 1655 C CA . CYS A 1 200 ? 1.245 1.567 -74.275 1.00 46.00 200 CYS A CA 1
ATOM 1656 C C . CYS A 1 200 ? 2.051 0.727 -75.279 1.00 46.00 200 CYS A C 1
ATOM 1658 O O . CYS A 1 200 ? 3.274 0.664 -75.171 1.00 46.00 200 CYS A O 1
ATOM 1660 N N . ARG A 1 201 ? 1.398 0.121 -76.281 1.00 47.44 201 ARG A N 1
ATOM 1661 C CA . ARG A 1 201 ? 2.085 -0.612 -77.356 1.00 47.44 201 ARG A CA 1
ATOM 1662 C C . ARG A 1 201 ? 2.946 0.318 -78.218 1.00 47.44 201 ARG A C 1
ATOM 1664 O O . ARG A 1 201 ? 4.113 0.025 -78.445 1.00 47.44 201 ARG A O 1
ATOM 1671 N N . ASN A 1 202 ? 2.412 1.483 -78.588 1.00 46.97 202 ASN A N 1
ATOM 1672 C CA . ASN A 1 202 ? 3.133 2.474 -79.394 1.00 46.97 202 ASN A CA 1
ATOM 1673 C C . ASN A 1 202 ? 4.321 3.128 -78.659 1.00 46.97 202 ASN A C 1
ATOM 1675 O O . ASN A 1 202 ? 5.282 3.556 -79.301 1.00 46.97 202 ASN A O 1
ATOM 1679 N N . GLU A 1 203 ? 4.280 3.223 -77.326 1.00 49.50 203 GLU A N 1
ATOM 1680 C CA . GLU A 1 203 ? 5.418 3.708 -76.530 1.00 49.50 203 GLU A CA 1
ATOM 1681 C C . GLU A 1 203 ? 6.519 2.653 -76.383 1.00 49.50 203 GLU A C 1
ATOM 1683 O O . GLU A 1 203 ? 7.698 2.995 -76.474 1.00 49.50 203 GLU A O 1
ATOM 1688 N N . LEU A 1 204 ? 6.157 1.375 -76.237 1.00 47.81 204 LEU A N 1
ATOM 1689 C CA . LEU A 1 204 ? 7.130 0.282 -76.171 1.00 47.81 204 LEU A CA 1
ATOM 1690 C C . LEU A 1 204 ? 7.879 0.104 -77.501 1.00 47.81 204 LEU A C 1
ATOM 1692 O O . LEU A 1 204 ? 9.102 -0.014 -77.485 1.00 47.81 204 LEU A O 1
ATOM 1696 N N . ASP A 1 205 ? 7.202 0.206 -78.647 1.00 46.81 205 ASP A N 1
ATOM 1697 C CA . ASP A 1 205 ? 7.859 0.108 -79.962 1.00 46.81 205 ASP A CA 1
ATOM 1698 C C . ASP A 1 205 ? 8.854 1.266 -80.216 1.00 46.81 205 ASP A C 1
ATOM 1700 O O . ASP A 1 205 ? 9.895 1.084 -80.855 1.00 46.81 205 ASP A O 1
ATOM 1704 N N . LYS A 1 206 ? 8.613 2.454 -79.636 1.00 46.81 206 LYS A N 1
ATOM 1705 C CA . LYS A 1 206 ? 9.575 3.574 -79.664 1.00 46.81 206 LYS A CA 1
ATOM 1706 C C . LYS A 1 206 ? 10.810 3.324 -78.800 1.00 46.81 206 LYS A C 1
ATOM 1708 O O . LYS A 1 206 ? 11.898 3.754 -79.183 1.00 46.81 206 LYS A O 1
ATOM 1713 N N . ILE A 1 207 ? 10.646 2.654 -77.660 1.00 45.12 207 ILE A N 1
ATOM 1714 C CA . ILE A 1 207 ? 11.734 2.343 -76.724 1.00 45.12 207 ILE A CA 1
ATOM 1715 C C . ILE A 1 207 ? 12.631 1.243 -77.308 1.00 45.12 207 ILE A C 1
ATOM 1717 O O . ILE A 1 207 ? 13.850 1.400 -77.333 1.00 45.12 207 ILE A O 1
ATOM 1721 N N . TYR A 1 208 ? 12.041 0.192 -77.883 1.00 43.97 208 TYR A N 1
ATOM 1722 C CA . TYR A 1 208 ? 12.796 -0.952 -78.404 1.00 43.97 208 TYR A CA 1
ATOM 1723 C C . TYR A 1 208 ? 13.457 -0.722 -79.773 1.00 43.97 208 TYR A C 1
ATOM 1725 O O . TYR A 1 208 ? 14.404 -1.429 -80.104 1.00 43.97 208 TYR A O 1
ATOM 1733 N N . SER A 1 209 ? 13.063 0.298 -80.548 1.00 44.97 209 SER A N 1
ATOM 1734 C CA . SER A 1 209 ? 13.774 0.641 -81.799 1.00 44.97 209 SER A CA 1
ATOM 1735 C C . SER A 1 209 ? 15.149 1.301 -81.587 1.00 44.97 209 SER A C 1
ATOM 1737 O O . SER A 1 209 ? 15.948 1.361 -82.521 1.00 44.97 209 SER A O 1
ATOM 1739 N N . LYS A 1 210 ? 15.457 1.788 -80.373 1.00 47.66 210 LYS A N 1
ATOM 1740 C CA . LYS A 1 210 ? 16.717 2.493 -80.066 1.00 47.66 210 LYS A CA 1
ATOM 1741 C C . LYS A 1 210 ? 17.822 1.614 -79.469 1.00 47.66 210 LYS A C 1
ATOM 1743 O O . LYS A 1 210 ? 18.947 2.091 -79.351 1.00 47.66 210 LYS A O 1
ATOM 1748 N N . GLU A 1 211 ? 17.552 0.350 -79.142 1.00 47.88 211 GLU A N 1
ATOM 1749 C CA . GLU A 1 211 ? 18.475 -0.505 -78.370 1.00 47.88 211 GLU A CA 1
ATOM 1750 C C . GLU A 1 211 ? 19.158 -1.642 -79.164 1.00 47.88 211 GLU A C 1
ATOM 1752 O O . GLU A 1 211 ? 19.717 -2.559 -78.568 1.00 47.88 211 GLU A O 1
ATOM 1757 N N . THR A 1 212 ? 19.192 -1.597 -80.505 1.00 50.84 212 THR A N 1
ATOM 1758 C CA . THR A 1 212 ? 19.834 -2.662 -81.325 1.00 50.84 212 THR A CA 1
ATOM 1759 C C . THR A 1 212 ? 21.088 -2.245 -82.113 1.00 50.84 212 THR A C 1
ATOM 1761 O O . THR A 1 212 ? 21.567 -3.016 -82.934 1.00 50.84 212 THR A O 1
ATOM 1764 N N . LEU A 1 213 ? 21.721 -1.093 -81.866 1.00 43.97 213 LEU A N 1
ATOM 1765 C CA . LEU A 1 213 ? 22.938 -0.718 -82.619 1.00 43.97 213 LEU A CA 1
ATOM 1766 C C . LEU A 1 213 ? 24.088 -0.181 -81.761 1.00 43.97 213 LEU A C 1
ATOM 1768 O O . LEU A 1 213 ? 24.504 0.940 -81.999 1.00 43.97 213 LEU A O 1
ATOM 1772 N N . LEU A 1 214 ? 24.635 -0.958 -80.808 1.00 41.97 214 LEU A N 1
ATOM 1773 C CA . LEU A 1 214 ? 26.020 -0.755 -80.309 1.00 41.97 214 LEU A CA 1
ATOM 1774 C C . LEU A 1 214 ? 26.534 -1.901 -79.402 1.00 41.97 214 LEU A C 1
ATOM 1776 O O . LEU A 1 214 ? 26.901 -1.693 -78.249 1.00 41.97 214 LEU A O 1
ATOM 1780 N N . ARG A 1 215 ? 26.593 -3.133 -79.931 1.00 39.44 215 ARG A N 1
ATOM 1781 C CA . ARG A 1 215 ? 27.478 -4.208 -79.414 1.00 39.44 215 ARG A CA 1
ATOM 1782 C C . ARG A 1 215 ? 28.066 -5.097 -80.523 1.00 39.44 215 ARG A C 1
ATOM 1784 O O . ARG A 1 215 ? 28.143 -6.307 -80.371 1.00 39.44 215 ARG A O 1
ATOM 1791 N N . CYS A 1 216 ? 28.518 -4.481 -81.614 1.00 40.91 216 CYS A N 1
ATOM 1792 C CA . CYS A 1 216 ? 29.519 -5.053 -82.522 1.00 40.91 216 CYS A CA 1
ATOM 1793 C C . CYS A 1 216 ? 30.374 -3.911 -83.093 1.00 40.91 216 CYS A C 1
ATOM 1795 O O . CYS A 1 216 ? 30.062 -3.411 -84.167 1.00 40.91 216 CYS A O 1
ATOM 1797 N N . PHE A 1 217 ? 31.357 -3.456 -82.316 1.00 39.00 217 PHE A N 1
ATOM 1798 C CA . PHE A 1 217 ? 32.733 -3.082 -82.683 1.00 39.00 217 PHE A CA 1
ATOM 1799 C C . PHE A 1 217 ? 33.473 -2.739 -81.388 1.00 39.00 217 PHE A C 1
ATOM 1801 O O . PHE A 1 217 ? 32.870 -2.038 -80.543 1.00 39.00 217 PHE A O 1
#

Secondary structure (DSSP, 8-state):
--HHHHHHHHHHHHHHHHHHHHHH--S----EEEEES-HHHHHHHH--S---HHHHHHHHHHHH-TTEEEEE--GGG-HHHHHHH---HHHHHT-HHHHH--GGGGS-GGGS-------HHHHHHHHHHHHHHHHHHHGGG--S---GGGPPGGG--GGG-S-HHHHHHHHHHHHHHHHHHHHHHHHHHHHS-SHHHHHHHHHHHHHHTTSSSSS--

Foldseek 3Di:
DDPLLVQLVVLLVVLVVQVVCVVPDPDDDPAAEDEDQPLLNVCLLVDPDDAPPSSVVSSVSSVVCVRYHYAYDHPVQDLVNPVVVDDDPVCVVPPCCNPPGDPQVPDPPVSRDRPDRDDPPVNVVVRVVVVVVVVVVVVVPPPPDDDPVPQPVVNDDPVVDPDPVVSVVVVVVVVVVVVVVVVVVVVVCVPPDDPVVVVVVVVVVVVVVPPPPPDDD